Protein AF-A0A960ZJV9-F1 (afdb_monomer_lite)

Foldseek 3Di:
DVVLVVLVVQLVVLLVLLVVLLLQLQLDLELLSLLVSLVSNLSSLLSNQLSVLVSCVVVVHDCVPVQPLNVQLVVLSLQLSLLSLQSNLALFRDLVSQLSNQLSSQLNVQSVVVVD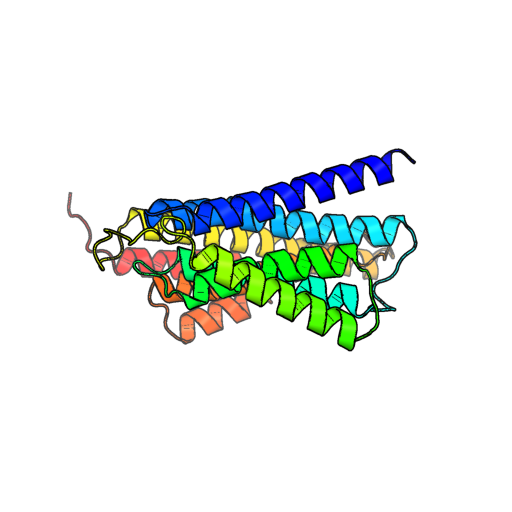SDPVSSVVSSVVSSVVSVVQSPPPNSRHGHPDDRDDDPSSLVSLLVSLLVLLVQLLVLLCCVPVPQVCCCVPVVDGPVNPSCSSVSSNVSSLSVNLSSLVSSCVSVVPDPVLSVQSNVLSNDRCSSVVSSVVVVVVVVVPDPPPPD

Secondary structure (DSSP, 8-state):
-HHHHHHHHHHHHHHHHHHHHHHHHHH--SHHHHHHTHHHHHHHHHHHHHHHHHHHHHTT--TTS--HHHHHHHHHHHHHHHHHHHHHT-SS--HHHHHHHHHHHHHHHHHHHH----HHHHHHHHHHHHHHHHHHHHSTTTSPPP---SS--HHHHHHHHHHHHHHHHHHHHHHHIIIIIIHHHHHHSS--TTTTSSHHHHHHHHHHHHHHHHHHHHHHHTT--HHHHHHHHHHTTSTTHHHHHHHHHHHHHHHSS-----

Sequence (262 aa):
MDEIIILRTIKFFSLALFAGGIFAAVLAAEWPRRIAALPLTTIGFTGSWISGYVLMVFTGGSMRTMELWIIWGIVASLLALHGVALLAHKAQPHFISYILTLTGLFTSIATMVTRSNQISQLMLATLFSLIFSFIICFWPGLVKRTQSSNQTSPEVTNKSWNWFQWIARWEGISLIVLILINMPLKQAAGISLDGGTGTLGWFHGTLFLIYLQALLSTGRLLNWNLRQFAFGFISANIPFGTFWFERWVQKSFREDQPQKIG

Radius of gyration: 19.89 Å; chains: 1; bounding box: 49×46×51 Å

pLDDT: mean 89.84, std 11.3, range [34.03, 98.0]

Structure (mmCIF, N/CA/C/O backbone):
data_AF-A0A960ZJV9-F1
#
_entry.id   AF-A0A960ZJV9-F1
#
loop_
_atom_site.group_PDB
_atom_site.id
_atom_site.type_symbol
_atom_site.label_atom_id
_atom_site.label_alt_id
_atom_site.label_comp_id
_atom_site.label_asym_id
_atom_site.label_entity_id
_atom_site.label_seq_id
_atom_site.pdbx_PDB_ins_code
_atom_site.Cartn_x
_atom_site.Cartn_y
_atom_site.Cartn_z
_atom_site.occupancy
_atom_site.B_iso_or_equiv
_atom_site.auth_seq_id
_atom_site.auth_comp_id
_atom_site.auth_asym_id
_atom_site.auth_atom_id
_atom_site.pdbx_PDB_model_num
ATOM 1 N N . MET A 1 1 ? 2.993 7.576 -29.715 1.00 69.06 1 MET A N 1
ATOM 2 C CA . MET A 1 1 ? 2.536 8.816 -29.041 1.00 69.06 1 MET A CA 1
ATOM 3 C C . MET A 1 1 ? 1.286 8.542 -28.209 1.00 69.06 1 MET A C 1
ATOM 5 O O . MET A 1 1 ? 1.270 8.908 -27.038 1.00 69.06 1 MET A O 1
ATOM 9 N N . ASP A 1 2 ? 0.314 7.814 -28.760 1.00 87.00 2 ASP A N 1
ATOM 10 C CA . ASP A 1 2 ? -0.965 7.504 -28.098 1.00 87.00 2 ASP A CA 1
ATOM 11 C C . ASP A 1 2 ? -0.821 6.656 -26.825 1.00 87.00 2 ASP A C 1
ATOM 13 O O . ASP A 1 2 ? -1.418 6.973 -25.799 1.00 87.00 2 ASP A O 1
ATOM 17 N N . GLU A 1 3 ? 0.057 5.649 -26.824 1.00 88.06 3 GLU A N 1
ATOM 18 C CA . GLU A 1 3 ? 0.300 4.786 -25.653 1.00 88.06 3 GLU A CA 1
ATOM 19 C C . GLU A 1 3 ? 0.808 5.564 -24.427 1.00 88.06 3 GLU A C 1
ATOM 21 O O . GLU A 1 3 ? 0.373 5.328 -23.302 1.00 88.06 3 GLU A O 1
ATOM 26 N N . ILE A 1 4 ? 1.683 6.555 -24.633 1.00 89.88 4 ILE A N 1
ATOM 27 C CA . ILE A 1 4 ? 2.210 7.403 -23.552 1.00 89.88 4 ILE A CA 1
ATOM 28 C C . ILE A 1 4 ? 1.097 8.273 -22.961 1.00 89.88 4 ILE A C 1
ATOM 30 O O . ILE A 1 4 ? 1.045 8.469 -21.744 1.00 89.88 4 ILE A O 1
ATOM 34 N N . ILE A 1 5 ? 0.205 8.799 -23.805 1.00 93.81 5 ILE A N 1
ATOM 35 C CA . ILE A 1 5 ? -0.949 9.589 -23.358 1.00 93.81 5 ILE A CA 1
ATOM 36 C C . ILE A 1 5 ? -1.888 8.704 -22.533 1.00 93.81 5 ILE A C 1
ATOM 38 O O . ILE A 1 5 ? -2.278 9.097 -21.434 1.00 93.81 5 ILE A O 1
ATOM 42 N N . ILE A 1 6 ? -2.179 7.487 -23.001 1.00 93.44 6 ILE A N 1
ATOM 43 C CA . ILE A 1 6 ? -2.998 6.508 -22.272 1.00 93.44 6 ILE A CA 1
ATOM 44 C C . ILE A 1 6 ? -2.380 6.197 -20.901 1.00 93.44 6 ILE A C 1
ATOM 46 O O . ILE A 1 6 ? -3.064 6.299 -19.883 1.00 93.44 6 ILE A O 1
ATOM 50 N N . LEU A 1 7 ? -1.080 5.897 -20.839 1.00 91.06 7 LEU A N 1
ATOM 51 C CA . LEU A 1 7 ? -0.388 5.587 -19.582 1.00 91.06 7 LEU A CA 1
ATOM 52 C C . LEU A 1 7 ? -0.381 6.768 -18.602 1.00 91.06 7 LEU A C 1
ATOM 54 O O . LEU A 1 7 ? -0.575 6.573 -17.400 1.00 91.06 7 LEU A O 1
ATOM 58 N N . ARG A 1 8 ? -0.201 8.001 -19.091 1.00 93.62 8 ARG A N 1
ATOM 59 C CA . ARG A 1 8 ? -0.301 9.214 -18.259 1.00 93.62 8 ARG A CA 1
ATOM 60 C C . ARG A 1 8 ? -1.707 9.396 -17.698 1.00 93.62 8 ARG A C 1
ATOM 62 O O . ARG A 1 8 ? -1.842 9.721 -16.520 1.00 93.62 8 ARG A O 1
ATOM 69 N N . THR A 1 9 ? -2.727 9.138 -18.508 1.00 94.94 9 THR A N 1
ATOM 70 C CA . THR A 1 9 ? -4.131 9.188 -18.092 1.00 94.94 9 THR A CA 1
ATOM 71 C C . THR A 1 9 ? -4.430 8.128 -17.030 1.00 94.94 9 THR A C 1
ATOM 73 O O . THR A 1 9 ? -4.966 8.460 -15.974 1.00 94.94 9 THR A O 1
ATOM 76 N N . ILE A 1 10 ? -3.995 6.879 -17.232 1.00 95.06 10 ILE A N 1
ATOM 77 C CA . ILE A 1 10 ? -4.123 5.801 -16.233 1.00 95.06 10 ILE A CA 1
ATOM 78 C C . ILE A 1 10 ? -3.431 6.192 -14.924 1.00 95.06 10 ILE A C 1
ATOM 80 O O . ILE A 1 10 ? -4.011 6.039 -13.845 1.00 95.06 10 ILE A O 1
ATOM 84 N N . LYS A 1 11 ? -2.209 6.732 -15.001 1.00 93.94 11 LYS A N 1
ATOM 85 C CA . LYS A 1 11 ? -1.464 7.193 -13.825 1.00 93.94 11 LYS A CA 1
ATOM 86 C C . LYS A 1 11 ? -2.201 8.310 -13.091 1.00 93.94 11 LYS A C 1
ATOM 88 O O . LYS A 1 11 ? -2.303 8.261 -11.867 1.00 93.94 11 LYS A O 1
ATOM 93 N N . PHE A 1 12 ? -2.734 9.288 -13.822 1.00 95.38 12 PHE A N 1
ATOM 94 C CA . PHE A 1 12 ? -3.513 10.386 -13.253 1.00 95.38 12 PHE A CA 1
ATOM 95 C C . PHE A 1 12 ? -4.750 9.873 -12.508 1.00 95.38 12 PHE A C 1
ATOM 97 O O . PHE A 1 12 ? -4.930 10.199 -11.336 1.00 95.38 12 PHE A O 1
ATOM 104 N N . PHE A 1 13 ? -5.551 9.009 -13.139 1.00 97.06 13 PHE A N 1
ATOM 105 C CA . PHE A 1 13 ? -6.719 8.416 -12.486 1.00 97.06 13 PHE A CA 1
ATOM 106 C C . PHE A 1 13 ? -6.333 7.560 -11.279 1.00 97.06 13 PHE A C 1
ATOM 108 O O . PHE A 1 13 ? -6.989 7.636 -10.246 1.00 97.06 13 PHE A O 1
ATOM 115 N N . SER A 1 14 ? -5.235 6.807 -11.355 1.00 96.69 14 SER A N 1
ATOM 116 C CA . SER A 1 14 ? -4.743 6.018 -10.220 1.00 96.69 14 SER A CA 1
ATOM 117 C C . SER A 1 14 ? -4.353 6.902 -9.030 1.00 96.69 14 SER A C 1
ATOM 119 O O . SER A 1 14 ? -4.727 6.614 -7.895 1.00 96.69 14 SER A O 1
ATOM 121 N N . LEU A 1 15 ? -3.663 8.021 -9.281 1.00 95.44 15 LEU A N 1
ATOM 122 C CA . LEU A 1 15 ? -3.328 9.008 -8.250 1.00 95.44 15 LEU A CA 1
ATOM 123 C C . LEU A 1 15 ? -4.579 9.680 -7.670 1.00 95.44 15 LEU A C 1
ATOM 125 O O . LEU A 1 15 ? -4.660 9.868 -6.457 1.00 95.44 15 LEU A O 1
ATOM 129 N N . ALA A 1 16 ? -5.568 9.996 -8.509 1.00 96.88 16 ALA A N 1
ATOM 130 C CA . ALA A 1 16 ? -6.843 10.547 -8.061 1.00 96.88 16 ALA A CA 1
ATOM 131 C C . ALA A 1 16 ? -7.610 9.554 -7.172 1.00 96.88 16 ALA A C 1
ATOM 133 O O . ALA A 1 16 ? -8.122 9.946 -6.125 1.00 96.88 16 ALA A O 1
ATOM 134 N N . LEU A 1 17 ? -7.633 8.264 -7.530 1.00 97.44 17 LEU A N 1
ATOM 135 C CA . LEU A 1 17 ? -8.217 7.203 -6.702 1.00 97.44 17 LEU A CA 1
ATOM 136 C C . LEU A 1 17 ? -7.457 7.038 -5.381 1.00 97.44 17 LEU A C 1
ATOM 138 O O . LEU A 1 17 ? -8.083 6.880 -4.334 1.00 97.44 17 LEU A O 1
ATOM 142 N N . PHE A 1 18 ? -6.123 7.125 -5.407 1.00 97.88 18 PHE A N 1
ATOM 143 C CA . PHE A 1 18 ? -5.297 7.031 -4.203 1.00 97.88 18 PHE A CA 1
ATOM 144 C C . PHE A 1 18 ? -5.586 8.179 -3.232 1.00 97.88 18 PHE A C 1
ATOM 146 O O . PHE A 1 18 ? -5.907 7.942 -2.066 1.00 97.88 18 PHE A O 1
ATOM 153 N N . ALA A 1 19 ? -5.545 9.419 -3.728 1.00 97.50 19 ALA A N 1
ATOM 154 C CA . ALA A 1 19 ? -5.877 10.602 -2.946 1.00 97.50 19 ALA A CA 1
ATOM 155 C C . ALA A 1 19 ? -7.335 10.557 -2.459 1.00 97.50 19 ALA A C 1
ATOM 157 O O . ALA A 1 19 ? -7.598 10.813 -1.287 1.00 97.50 19 ALA A O 1
ATOM 158 N N . GLY A 1 20 ? -8.275 10.170 -3.325 1.00 97.31 20 GLY A N 1
ATOM 159 C CA . GLY A 1 20 ? -9.691 10.029 -2.985 1.00 97.31 20 GLY A CA 1
ATOM 160 C C . GLY A 1 20 ? -9.936 9.010 -1.871 1.00 97.31 20 GLY A C 1
ATOM 161 O O . GLY A 1 20 ? -10.677 9.302 -0.936 1.00 97.31 20 GLY A O 1
ATOM 162 N N . GLY A 1 21 ? -9.267 7.855 -1.915 1.00 97.19 21 GLY A N 1
ATOM 163 C CA . GLY A 1 21 ? -9.308 6.855 -0.845 1.00 97.19 21 GLY A CA 1
ATOM 164 C C . GLY A 1 21 ? -8.739 7.378 0.478 1.00 97.19 21 GLY A C 1
ATOM 165 O O . GLY A 1 21 ? -9.367 7.211 1.526 1.00 97.19 21 GLY A O 1
ATOM 166 N N . ILE A 1 22 ? -7.613 8.097 0.431 1.00 96.94 22 ILE A N 1
ATOM 167 C CA . ILE A 1 22 ? -7.031 8.764 1.605 1.00 96.94 22 ILE A CA 1
ATOM 168 C C . ILE A 1 22 ? -8.013 9.771 2.212 1.00 96.94 22 ILE A C 1
ATOM 170 O O . ILE A 1 22 ? -8.293 9.708 3.410 1.00 96.94 22 ILE A O 1
ATOM 174 N N . PHE A 1 23 ? -8.568 10.678 1.405 1.00 95.94 23 PHE A N 1
ATOM 175 C CA . PHE A 1 23 ? -9.517 11.679 1.892 1.00 95.94 23 PHE A CA 1
ATOM 176 C C . PHE A 1 23 ? -10.802 11.035 2.416 1.00 95.94 23 PHE A C 1
ATOM 178 O O . PHE A 1 23 ? -11.304 11.458 3.457 1.00 95.94 23 PHE A O 1
ATOM 185 N N . ALA A 1 24 ? -11.295 9.975 1.771 1.00 94.88 24 ALA A N 1
ATOM 186 C CA . ALA A 1 24 ? -12.436 9.212 2.265 1.00 94.88 24 ALA A CA 1
ATOM 187 C C . ALA A 1 24 ? -12.165 8.622 3.659 1.00 94.88 24 ALA A C 1
ATOM 189 O O . ALA A 1 24 ? -13.027 8.710 4.533 1.00 94.88 24 ALA A O 1
ATOM 190 N N . ALA A 1 25 ? -10.967 8.079 3.902 1.00 94.56 25 ALA A N 1
ATOM 191 C CA . ALA A 1 25 ? -10.581 7.557 5.213 1.00 94.56 25 ALA A CA 1
ATOM 192 C C . ALA A 1 25 ? -10.404 8.663 6.268 1.00 94.56 25 ALA A C 1
ATOM 194 O O . ALA A 1 25 ? -10.839 8.498 7.406 1.00 94.56 25 ALA A O 1
ATOM 195 N N . VAL A 1 26 ? -9.786 9.789 5.897 1.00 93.69 26 VAL A N 1
ATOM 196 C CA . VAL A 1 26 ? -9.537 10.931 6.795 1.00 93.69 26 VAL A CA 1
ATOM 197 C C . VAL A 1 26 ? -10.841 11.612 7.218 1.00 93.69 26 VAL A C 1
ATOM 199 O O . VAL A 1 26 ? -11.001 11.948 8.388 1.00 93.69 26 VAL A O 1
ATOM 202 N N . LEU A 1 27 ? -11.787 11.790 6.293 1.00 92.12 27 LEU A N 1
ATOM 203 C CA . LEU A 1 27 ? -13.050 12.495 6.548 1.00 92.12 27 LEU A CA 1
ATOM 204 C C . LEU A 1 27 ? -14.138 11.596 7.162 1.00 92.12 27 LEU A C 1
ATOM 206 O O . LEU A 1 27 ? -15.161 12.092 7.651 1.00 92.12 27 LEU A O 1
ATOM 210 N N . ALA A 1 28 ? -13.950 10.275 7.140 1.00 90.75 28 ALA A N 1
ATOM 211 C CA . ALA A 1 28 ? -14.910 9.323 7.680 1.00 90.75 28 ALA A CA 1
ATOM 212 C C . ALA A 1 28 ? -14.913 9.311 9.220 1.00 90.75 28 ALA A C 1
ATOM 214 O O . ALA A 1 28 ? -13.986 8.844 9.885 1.00 90.75 28 ALA A O 1
ATOM 215 N N . ALA A 1 29 ? -16.034 9.761 9.794 1.00 84.56 29 ALA A N 1
ATOM 216 C CA . ALA A 1 29 ? -16.278 9.712 11.237 1.00 84.56 29 ALA A CA 1
ATOM 217 C C . ALA A 1 29 ? -16.514 8.283 11.755 1.00 84.56 29 ALA A C 1
ATOM 219 O O . ALA A 1 29 ? -16.153 7.960 12.886 1.00 84.56 29 ALA A O 1
ATOM 220 N N . GLU A 1 30 ? -17.131 7.436 10.929 1.00 88.50 30 GLU A N 1
ATOM 221 C CA . GLU A 1 30 ? -17.530 6.072 11.272 1.00 88.50 30 GLU A CA 1
ATOM 222 C C . GLU A 1 30 ? -16.421 5.066 10.947 1.00 88.50 30 GLU A C 1
ATOM 224 O O . GLU A 1 30 ? -15.851 5.075 9.853 1.00 88.50 30 GLU A O 1
ATOM 229 N N . TRP A 1 31 ? -16.158 4.142 11.873 1.00 89.94 31 TRP A N 1
ATOM 230 C CA . TRP A 1 31 ? -15.114 3.129 11.709 1.00 89.94 31 TRP A CA 1
ATOM 231 C C . TRP A 1 31 ? -15.317 2.219 10.474 1.00 89.94 31 TRP A C 1
ATOM 233 O O . TRP A 1 31 ? -14.372 2.091 9.688 1.00 89.94 31 TRP A O 1
ATOM 243 N N . PRO A 1 32 ? -16.521 1.669 10.193 1.00 91.69 32 PRO A N 1
ATOM 244 C CA . PRO A 1 32 ? -16.739 0.860 8.990 1.00 91.69 32 PRO A CA 1
ATOM 245 C C . PRO A 1 32 ? -16.467 1.616 7.685 1.00 91.69 32 PRO A C 1
ATOM 247 O O . PRO A 1 32 ? -15.952 1.031 6.730 1.00 91.69 32 PRO A O 1
ATOM 250 N N . ARG A 1 33 ? -16.762 2.924 7.644 1.00 92.44 33 ARG A N 1
ATOM 251 C CA . ARG A 1 33 ? -16.495 3.770 6.470 1.00 92.44 33 ARG A CA 1
ATOM 252 C C . ARG A 1 33 ? -15.000 3.976 6.242 1.00 92.44 33 ARG A C 1
ATOM 254 O O . ARG A 1 33 ? -14.567 3.941 5.094 1.00 92.44 33 ARG A O 1
ATOM 261 N N . ARG A 1 34 ? -14.201 4.118 7.308 1.00 93.81 34 ARG A N 1
ATOM 262 C CA . ARG A 1 34 ? -12.734 4.201 7.185 1.00 93.81 34 ARG A CA 1
ATOM 263 C C . ARG A 1 34 ? -12.139 2.924 6.594 1.00 93.81 34 ARG A C 1
ATOM 265 O O . ARG A 1 34 ? -11.311 3.000 5.695 1.00 93.81 34 ARG A O 1
ATOM 272 N N . ILE A 1 35 ? -12.595 1.754 7.047 1.00 94.88 35 ILE A N 1
ATOM 273 C CA . ILE A 1 35 ? -12.175 0.463 6.472 1.00 94.88 35 ILE A CA 1
ATOM 274 C C . ILE A 1 35 ? -12.618 0.345 5.008 1.00 94.88 35 ILE A C 1
ATOM 276 O O . ILE A 1 35 ? -11.848 -0.115 4.169 1.00 94.88 35 ILE A O 1
ATOM 280 N N . ALA A 1 36 ? -13.830 0.797 4.675 1.00 95.12 36 ALA A N 1
ATOM 281 C CA . ALA A 1 36 ? -14.346 0.753 3.307 1.00 95.12 36 ALA A CA 1
ATOM 282 C C . ALA A 1 36 ? -13.539 1.606 2.308 1.00 95.12 36 ALA A C 1
ATOM 284 O O . ALA A 1 36 ? -13.633 1.374 1.106 1.00 95.12 36 ALA A O 1
ATOM 285 N N . ALA A 1 37 ? -12.722 2.552 2.782 1.00 96.19 37 ALA A N 1
ATOM 286 C CA . ALA A 1 37 ? -11.826 3.343 1.941 1.00 96.19 37 ALA A CA 1
ATOM 287 C C . ALA A 1 37 ? -10.528 2.603 1.553 1.00 96.19 37 ALA A C 1
ATOM 289 O O . ALA A 1 37 ? -9.840 3.020 0.615 1.00 96.19 37 ALA A O 1
ATOM 290 N N . LEU A 1 38 ? -10.183 1.502 2.236 1.00 96.12 38 LEU A N 1
ATOM 291 C CA . LEU A 1 38 ? -8.941 0.762 1.990 1.00 96.12 38 LEU A CA 1
ATOM 292 C C . LEU A 1 38 ? -8.852 0.175 0.577 1.00 96.12 38 LEU A C 1
ATOM 294 O O . LEU A 1 38 ? -7.832 0.417 -0.062 1.00 96.12 38 LEU A O 1
ATOM 298 N N . PRO A 1 39 ? -9.873 -0.517 0.026 1.00 96.88 39 PRO A N 1
ATOM 299 C CA . PRO A 1 39 ? -9.789 -1.046 -1.335 1.00 96.88 39 PRO A CA 1
ATOM 300 C C . PRO A 1 39 ? -9.520 0.048 -2.371 1.00 96.88 39 PRO A C 1
ATOM 302 O O . PRO A 1 39 ? -8.645 -0.111 -3.216 1.00 96.88 39 PRO A O 1
ATOM 305 N N . LEU A 1 40 ? -10.212 1.188 -2.263 1.00 96.62 40 LEU A N 1
ATOM 306 C CA . LEU A 1 40 ? -10.031 2.324 -3.167 1.00 96.62 40 LEU A CA 1
ATOM 307 C C . LEU A 1 40 ? -8.605 2.888 -3.084 1.00 96.62 40 LEU A C 1
ATOM 309 O O . LEU A 1 40 ? -7.951 3.087 -4.107 1.00 96.62 40 LEU A O 1
ATOM 313 N N . THR A 1 41 ? -8.111 3.078 -1.857 1.00 97.25 41 THR A N 1
ATOM 314 C CA . THR A 1 41 ? -6.745 3.548 -1.589 1.00 97.25 41 THR A CA 1
ATOM 315 C C . THR A 1 41 ? -5.713 2.576 -2.161 1.00 97.25 41 THR A C 1
ATOM 317 O O . THR A 1 41 ? -4.791 2.989 -2.861 1.00 97.25 41 THR A O 1
ATOM 320 N N . THR A 1 42 ? -5.881 1.276 -1.917 1.00 97.06 42 THR A N 1
ATOM 321 C CA . THR A 1 42 ? -4.975 0.234 -2.405 1.00 97.06 42 THR A CA 1
ATOM 322 C C . THR A 1 42 ? -4.964 0.160 -3.929 1.00 97.06 42 THR A C 1
ATOM 324 O O . THR A 1 42 ? -3.884 0.105 -4.513 1.00 97.06 42 THR A O 1
ATOM 327 N N . ILE A 1 43 ? -6.127 0.199 -4.587 1.00 96.94 43 ILE A N 1
ATOM 328 C CA . ILE A 1 43 ? -6.225 0.171 -6.055 1.00 96.94 43 ILE A CA 1
ATOM 329 C C . ILE A 1 43 ? -5.520 1.389 -6.657 1.00 96.94 43 ILE A C 1
ATOM 331 O O . ILE A 1 43 ? -4.694 1.231 -7.556 1.00 96.94 43 ILE A O 1
ATOM 335 N N . GLY A 1 44 ? -5.789 2.586 -6.129 1.00 97.19 44 GLY A N 1
ATOM 336 C CA . GLY A 1 44 ? -5.140 3.810 -6.592 1.00 97.19 44 GLY A CA 1
ATOM 337 C C . GLY A 1 44 ? -3.622 3.781 -6.403 1.00 97.19 44 GLY A C 1
ATOM 338 O O . GLY A 1 44 ? -2.872 4.075 -7.335 1.00 97.19 44 GLY A O 1
ATOM 339 N N . PHE A 1 45 ? -3.156 3.357 -5.224 1.00 97.38 45 PHE A N 1
ATOM 340 C CA . PHE A 1 45 ? -1.731 3.206 -4.927 1.00 97.38 45 PHE A CA 1
ATOM 341 C C . PHE A 1 45 ? -1.057 2.230 -5.902 1.00 97.38 45 PHE A C 1
ATOM 343 O O . PHE A 1 45 ? -0.101 2.601 -6.585 1.00 97.38 45 PHE A O 1
ATOM 350 N N . THR A 1 46 ? -1.615 1.023 -6.036 1.00 96.31 46 THR A N 1
ATOM 351 C CA . THR A 1 46 ? -1.093 -0.041 -6.911 1.00 96.31 46 THR A CA 1
ATOM 352 C C . THR A 1 46 ? -1.032 0.428 -8.360 1.00 96.31 46 THR A C 1
ATOM 354 O O . THR A 1 46 ? 0.014 0.341 -9.004 1.00 96.31 46 THR A O 1
ATOM 357 N N . GLY A 1 47 ? -2.130 1.009 -8.854 1.00 95.50 47 GLY A N 1
ATOM 358 C CA . GLY A 1 47 ? -2.207 1.563 -10.200 1.00 95.50 47 GLY A CA 1
ATOM 359 C C . GLY A 1 47 ? -1.176 2.665 -10.427 1.00 95.50 47 GLY A C 1
ATOM 360 O O . GLY A 1 47 ? -0.525 2.684 -11.471 1.00 95.50 47 GLY A O 1
ATOM 361 N N . SER A 1 48 ? -0.952 3.543 -9.444 1.00 95.06 48 SER A N 1
ATOM 362 C CA . SER A 1 48 ? -0.003 4.655 -9.571 1.00 95.06 48 SER A CA 1
ATOM 363 C C . SER A 1 48 ? 1.452 4.185 -9.663 1.00 95.06 48 SER A C 1
ATOM 365 O O . SER A 1 48 ? 2.224 4.739 -10.448 1.00 95.06 48 SER A O 1
ATOM 367 N N . TRP A 1 49 ? 1.813 3.134 -8.921 1.00 94.94 49 TRP A N 1
ATOM 368 C CA . TRP A 1 49 ? 3.150 2.542 -8.940 1.00 94.94 49 TRP A CA 1
ATOM 369 C C . TRP A 1 49 ? 3.403 1.762 -10.227 1.00 94.94 49 TRP A C 1
ATOM 371 O O . TRP A 1 49 ? 4.406 2.002 -10.900 1.00 94.94 49 TRP A O 1
ATOM 381 N N . ILE A 1 50 ? 2.465 0.895 -10.620 1.00 93.88 50 ILE A N 1
ATOM 382 C CA . ILE A 1 50 ? 2.592 0.086 -11.839 1.00 93.88 50 ILE A CA 1
ATOM 383 C C . ILE A 1 50 ? 2.612 0.986 -13.072 1.00 93.88 50 ILE A C 1
ATOM 385 O O . ILE A 1 50 ? 3.540 0.903 -13.870 1.00 93.88 50 ILE A O 1
ATOM 389 N N . SER A 1 51 ? 1.633 1.884 -13.225 1.00 93.25 51 SER A N 1
ATOM 390 C CA . SER A 1 51 ? 1.600 2.802 -14.373 1.00 93.25 51 SER A CA 1
ATOM 391 C C . SER A 1 51 ? 2.793 3.757 -14.378 1.00 93.25 51 SER A C 1
ATOM 393 O O . SER A 1 51 ? 3.306 4.077 -15.446 1.00 93.25 51 SER A O 1
ATOM 395 N N . GLY A 1 52 ? 3.279 4.177 -13.205 1.00 91.25 52 GLY A N 1
ATOM 396 C CA . GLY A 1 52 ? 4.498 4.969 -13.074 1.00 91.25 52 GLY A CA 1
ATOM 397 C C . GLY A 1 52 ? 5.733 4.229 -13.583 1.00 91.25 52 GLY A C 1
ATOM 398 O O . GLY A 1 52 ? 6.502 4.800 -14.357 1.00 91.25 52 GLY A O 1
ATOM 399 N N . TYR A 1 53 ? 5.890 2.963 -13.197 1.00 92.19 53 TYR A N 1
ATOM 400 C CA . TYR A 1 53 ? 6.987 2.118 -13.656 1.00 92.19 53 TYR A CA 1
ATOM 401 C C . TYR A 1 53 ? 6.895 1.813 -15.155 1.00 92.19 53 TYR A C 1
ATOM 403 O O . TYR A 1 53 ? 7.871 1.983 -15.882 1.00 92.19 53 TYR A O 1
ATOM 411 N N . VAL A 1 54 ? 5.714 1.424 -15.640 1.00 91.94 54 VAL A N 1
ATOM 412 C CA . VAL A 1 54 ? 5.485 1.147 -17.064 1.00 91.94 54 VAL A CA 1
ATOM 413 C C . VAL A 1 54 ? 5.759 2.399 -17.894 1.00 91.94 54 VAL A C 1
ATOM 415 O O . VAL A 1 54 ? 6.503 2.330 -18.865 1.00 91.94 54 VAL A O 1
ATOM 418 N N . LEU A 1 55 ? 5.257 3.566 -17.482 1.00 90.75 55 LEU A N 1
ATOM 419 C CA . LEU A 1 55 ? 5.542 4.828 -18.164 1.00 90.75 55 LEU A CA 1
ATOM 420 C C . LEU A 1 55 ? 7.049 5.108 -18.238 1.00 90.75 55 LEU A C 1
ATOM 422 O O . LEU A 1 55 ? 7.527 5.513 -19.292 1.00 90.75 55 LEU A O 1
ATOM 426 N N . MET A 1 56 ? 7.795 4.861 -17.157 1.00 89.12 56 MET A N 1
ATOM 427 C CA . MET A 1 56 ? 9.251 5.017 -17.144 1.00 89.12 56 MET A CA 1
ATOM 428 C C . MET A 1 56 ? 9.912 4.117 -18.198 1.00 89.12 56 MET A C 1
ATOM 430 O O . MET A 1 56 ? 10.671 4.628 -19.022 1.00 89.12 56 MET A O 1
ATOM 434 N N . VAL A 1 57 ? 9.569 2.824 -18.221 1.00 88.44 57 VAL A N 1
ATOM 435 C CA . VAL A 1 57 ? 10.088 1.854 -19.203 1.00 88.44 57 VAL A CA 1
ATOM 436 C C . VAL A 1 57 ? 9.768 2.289 -20.639 1.00 88.44 57 VAL A C 1
ATOM 438 O O . VAL A 1 57 ? 10.664 2.330 -21.478 1.00 88.44 57 VAL A O 1
ATOM 441 N N . PHE A 1 58 ? 8.525 2.695 -20.918 1.00 88.31 58 PHE A N 1
ATOM 442 C CA . PHE A 1 58 ? 8.097 3.151 -22.251 1.00 88.31 58 PHE A CA 1
ATOM 443 C C . PHE A 1 58 ? 8.788 4.444 -22.703 1.00 88.31 58 PHE A C 1
ATOM 445 O O . PHE A 1 58 ? 8.938 4.683 -23.899 1.00 88.31 58 PHE A O 1
ATOM 452 N N . THR A 1 59 ? 9.226 5.285 -21.765 1.00 87.38 59 THR A N 1
ATOM 453 C CA . THR A 1 59 ? 10.009 6.495 -22.070 1.00 87.38 59 THR A CA 1
ATOM 454 C C . THR A 1 59 ? 11.515 6.240 -22.193 1.00 87.38 59 THR A C 1
ATOM 456 O O . THR A 1 59 ? 12.277 7.194 -22.320 1.00 87.38 59 THR A O 1
ATOM 459 N N . GLY A 1 60 ? 11.959 4.977 -22.148 1.00 83.00 60 GLY A N 1
ATOM 460 C CA . GLY A 1 60 ? 13.377 4.602 -22.198 1.00 83.00 60 GLY A CA 1
ATOM 461 C C . GLY A 1 60 ? 14.132 4.825 -20.882 1.00 83.00 60 GLY A C 1
ATOM 462 O O . GLY A 1 60 ? 15.356 4.728 -20.849 1.00 83.00 60 GLY A O 1
ATOM 463 N N . GLY A 1 61 ? 13.418 5.132 -19.796 1.00 78.75 61 GLY A N 1
ATOM 464 C CA . GLY A 1 61 ? 13.986 5.283 -18.462 1.00 78.75 61 GLY A CA 1
ATOM 465 C C . GLY A 1 61 ? 14.254 3.934 -17.793 1.00 78.75 61 GLY A C 1
ATOM 466 O O . GLY A 1 61 ? 13.636 2.917 -18.110 1.00 78.75 61 GLY A O 1
ATOM 467 N N . SER A 1 62 ? 15.159 3.928 -16.816 1.00 74.88 62 SER A N 1
ATOM 468 C CA . SER A 1 62 ? 15.481 2.744 -16.021 1.00 74.88 62 SER A CA 1
ATOM 469 C C . SER A 1 62 ? 15.542 3.087 -14.537 1.00 74.88 62 SER A C 1
ATOM 471 O O . SER A 1 62 ? 16.092 4.115 -14.153 1.00 74.88 62 SER A O 1
ATOM 473 N N . MET A 1 63 ? 1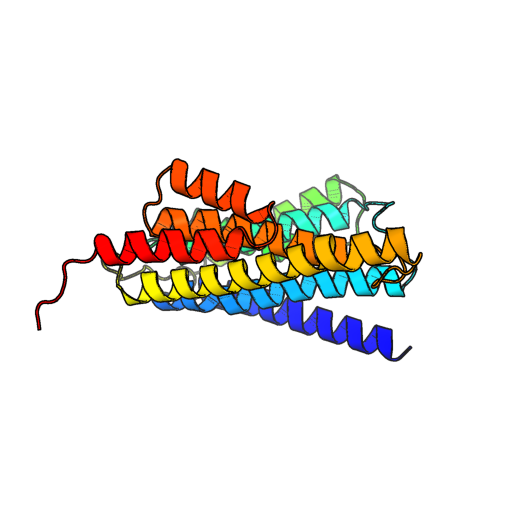5.073 2.167 -13.690 1.00 69.00 63 MET A N 1
ATOM 474 C CA . MET A 1 63 ? 15.246 2.243 -12.231 1.00 69.00 63 MET A CA 1
ATOM 475 C C . MET A 1 63 ? 16.713 2.094 -11.798 1.00 69.00 63 MET A C 1
ATOM 477 O O . MET A 1 63 ? 17.010 2.205 -10.615 1.00 69.00 63 MET A O 1
ATOM 481 N N . ARG A 1 64 ? 17.647 1.821 -12.720 1.00 66.19 64 ARG A N 1
ATOM 482 C CA . ARG A 1 64 ? 19.074 1.666 -12.399 1.00 66.19 64 ARG A CA 1
ATOM 483 C C . ARG A 1 64 ? 19.697 2.965 -11.886 1.00 66.19 64 ARG A C 1
ATOM 485 O O . ARG A 1 64 ? 20.569 2.929 -11.026 1.00 66.19 64 ARG A O 1
ATOM 492 N N . THR A 1 65 ? 19.221 4.100 -12.384 1.00 66.12 65 THR A N 1
ATOM 493 C CA . THR A 1 65 ? 19.530 5.430 -11.861 1.00 66.12 65 THR A CA 1
ATOM 494 C C . THR A 1 65 ? 18.390 5.833 -10.935 1.00 66.12 65 THR A C 1
ATOM 496 O O . THR A 1 65 ? 17.492 6.568 -11.343 1.00 66.12 65 THR A O 1
ATOM 499 N N . MET A 1 66 ? 18.363 5.280 -9.717 1.00 69.38 66 MET A N 1
ATOM 500 C CA . MET A 1 66 ? 17.348 5.659 -8.733 1.00 69.38 66 MET A CA 1
ATOM 501 C C . MET A 1 66 ? 17.557 7.115 -8.321 1.00 69.38 66 MET A C 1
ATOM 503 O O . MET A 1 66 ? 18.340 7.428 -7.425 1.00 69.38 66 MET A O 1
ATOM 507 N N . GLU A 1 67 ? 16.854 8.008 -9.003 1.00 88.44 67 GLU A N 1
ATOM 508 C CA . GLU A 1 67 ? 16.818 9.416 -8.653 1.00 88.44 67 GLU A CA 1
ATOM 509 C C . GLU A 1 67 ? 16.197 9.593 -7.264 1.00 88.44 67 GLU A C 1
ATOM 511 O O . GLU A 1 67 ? 15.226 8.920 -6.893 1.00 88.44 67 GLU A O 1
ATOM 516 N N . LEU A 1 68 ? 16.762 10.506 -6.475 1.00 91.31 68 LEU A N 1
ATOM 517 C CA . LEU A 1 68 ? 16.401 10.656 -5.066 1.00 91.31 68 LEU A CA 1
ATOM 518 C C . LEU A 1 68 ? 14.930 11.044 -4.895 1.00 91.31 68 LEU A C 1
ATOM 520 O O . LEU A 1 68 ? 14.272 10.534 -3.989 1.00 91.31 68 LEU A O 1
ATOM 524 N N . TRP A 1 69 ? 14.380 11.871 -5.789 1.00 92.38 69 TRP A N 1
ATOM 525 C CA . TRP A 1 69 ? 12.964 12.248 -5.741 1.00 92.38 69 TRP A CA 1
ATOM 526 C C . TRP A 1 69 ? 12.014 11.061 -5.959 1.00 92.38 69 TRP A C 1
ATOM 528 O O . TRP A 1 69 ? 10.927 11.050 -5.373 1.00 92.38 69 TRP A O 1
ATOM 538 N N . ILE A 1 70 ? 12.413 10.051 -6.748 1.00 91.25 70 ILE A N 1
ATOM 539 C CA . ILE A 1 70 ? 11.616 8.835 -6.980 1.00 91.25 70 ILE A CA 1
ATOM 540 C C . ILE A 1 70 ? 11.550 8.028 -5.689 1.00 91.25 70 ILE A C 1
ATOM 542 O O . ILE A 1 70 ? 10.454 7.705 -5.229 1.00 91.25 70 ILE A O 1
ATOM 546 N N . ILE A 1 71 ? 12.705 7.758 -5.069 1.00 91.94 71 ILE A N 1
ATOM 547 C CA . ILE A 1 71 ? 12.776 7.035 -3.791 1.00 91.94 71 ILE A CA 1
ATOM 548 C C . ILE A 1 71 ? 11.956 7.774 -2.729 1.00 91.94 71 ILE A C 1
ATOM 550 O O . ILE A 1 71 ? 11.137 7.160 -2.045 1.00 91.94 71 ILE A O 1
ATOM 554 N N . TRP A 1 72 ? 12.118 9.095 -2.625 1.00 94.62 72 TRP A N 1
ATOM 555 C CA . TRP A 1 72 ? 11.379 9.906 -1.656 1.00 94.62 72 TRP A CA 1
ATOM 556 C C . TRP A 1 72 ? 9.866 9.833 -1.883 1.00 94.62 72 TRP A C 1
ATOM 558 O O . TRP A 1 72 ? 9.104 9.679 -0.932 1.00 94.62 72 TRP A O 1
ATOM 568 N N . GLY A 1 73 ? 9.422 9.886 -3.144 1.00 94.81 73 GLY A N 1
ATOM 569 C CA . GLY A 1 73 ? 8.011 9.753 -3.509 1.00 94.81 73 GLY A CA 1
ATOM 570 C C . GLY A 1 73 ? 7.429 8.367 -3.204 1.00 94.81 73 GLY A C 1
ATOM 571 O O . GLY A 1 73 ? 6.302 8.272 -2.706 1.00 94.81 73 GLY A O 1
ATOM 572 N N . ILE A 1 74 ? 8.202 7.305 -3.448 1.00 94.38 74 ILE A N 1
ATOM 573 C CA . ILE A 1 74 ? 7.869 5.912 -3.108 1.00 94.38 74 ILE A CA 1
ATOM 574 C C . ILE A 1 74 ? 7.712 5.773 -1.591 1.00 94.38 74 ILE A C 1
ATOM 576 O O . ILE A 1 74 ? 6.653 5.363 -1.118 1.00 94.38 74 ILE A O 1
ATOM 580 N N . VAL A 1 75 ? 8.717 6.184 -0.815 1.00 95.69 75 VAL A N 1
ATOM 581 C CA . VAL A 1 75 ? 8.687 6.094 0.653 1.00 95.69 75 VAL A CA 1
ATOM 582 C C . VAL A 1 75 ? 7.533 6.915 1.231 1.00 95.69 75 VAL A C 1
ATOM 584 O O . VAL A 1 75 ? 6.785 6.414 2.069 1.00 95.69 75 VAL A O 1
ATOM 587 N N . ALA A 1 76 ? 7.327 8.141 0.746 1.00 97.31 76 ALA A N 1
ATOM 588 C CA . ALA A 1 76 ? 6.235 8.999 1.197 1.00 97.31 76 ALA A CA 1
ATOM 589 C C . ALA A 1 76 ? 4.847 8.410 0.882 1.00 97.31 76 ALA A C 1
ATOM 591 O O . ALA A 1 76 ? 3.956 8.446 1.731 1.00 97.31 76 ALA A O 1
ATOM 592 N N . SER A 1 77 ? 4.656 7.815 -0.300 1.00 97.06 77 SER A N 1
ATOM 593 C CA . SER A 1 77 ? 3.380 7.172 -0.653 1.00 97.06 77 SER A CA 1
ATOM 594 C C . SER A 1 77 ? 3.124 5.879 0.133 1.00 97.06 77 SER A C 1
ATOM 596 O O . SER A 1 77 ? 1.986 5.644 0.543 1.00 97.06 77 SER A O 1
ATOM 598 N N . LEU A 1 78 ? 4.158 5.080 0.432 1.00 96.75 78 LEU A N 1
ATOM 599 C CA . LEU A 1 78 ? 4.046 3.945 1.362 1.00 96.75 78 LEU A CA 1
ATOM 600 C C . LEU A 1 78 ? 3.672 4.409 2.770 1.00 96.75 78 LEU A C 1
ATOM 602 O O . LEU A 1 78 ? 2.825 3.796 3.420 1.00 96.75 78 LEU A O 1
ATOM 606 N N . LEU A 1 79 ? 4.267 5.511 3.230 1.00 96.88 79 LEU A N 1
ATOM 607 C CA . LEU A 1 79 ? 3.948 6.109 4.522 1.00 96.88 79 LEU A CA 1
ATOM 608 C C . LEU A 1 79 ? 2.485 6.563 4.581 1.00 96.88 79 LEU A C 1
ATOM 610 O O . LEU A 1 79 ? 1.810 6.326 5.582 1.00 96.88 79 LEU A O 1
ATOM 614 N N . ALA A 1 80 ? 1.978 7.149 3.492 1.00 97.75 80 ALA A N 1
ATOM 615 C CA . ALA A 1 80 ? 0.573 7.520 3.366 1.00 97.75 80 ALA A CA 1
ATOM 616 C C . ALA A 1 80 ? -0.347 6.293 3.441 1.00 97.75 80 ALA A C 1
ATOM 618 O O . ALA A 1 80 ? -1.307 6.290 4.212 1.00 97.75 80 ALA A O 1
ATOM 619 N N . LEU A 1 81 ? -0.023 5.224 2.703 1.00 97.19 81 LEU A N 1
ATOM 620 C CA . LEU A 1 81 ? -0.773 3.966 2.729 1.00 97.19 81 LEU A CA 1
ATOM 621 C C . LEU A 1 81 ? -0.772 3.332 4.132 1.00 97.19 81 LEU A C 1
ATOM 623 O O . LEU A 1 81 ? -1.818 2.894 4.618 1.00 97.19 81 LEU A O 1
ATOM 627 N N . HIS A 1 82 ? 0.377 3.327 4.813 1.00 96.75 82 HIS A N 1
ATOM 628 C CA . HIS A 1 82 ? 0.490 2.850 6.192 1.00 96.75 82 HIS A CA 1
ATOM 629 C C . HIS A 1 82 ? -0.342 3.704 7.156 1.00 96.75 82 HIS A C 1
ATOM 631 O O . HIS A 1 82 ? -1.057 3.165 8.004 1.00 96.75 82 HIS A O 1
ATOM 637 N N . GLY A 1 83 ? -0.301 5.030 6.999 1.00 96.62 83 GLY A N 1
ATOM 638 C CA . GLY A 1 83 ? -1.123 5.969 7.755 1.00 96.62 83 GLY A CA 1
ATOM 639 C C . GLY A 1 83 ? -2.619 5.675 7.618 1.00 96.62 83 GLY A C 1
ATOM 640 O O . GLY A 1 83 ? -3.298 5.532 8.638 1.00 96.62 83 GLY A O 1
ATOM 641 N N . VAL A 1 84 ? -3.115 5.479 6.388 1.00 96.69 84 VAL A N 1
ATOM 642 C CA . VAL A 1 84 ? -4.519 5.098 6.145 1.00 96.69 84 VAL A CA 1
ATOM 643 C C . VAL A 1 84 ? -4.851 3.772 6.813 1.00 96.69 84 VAL A C 1
ATOM 645 O O . VAL A 1 84 ? -5.902 3.651 7.437 1.00 96.69 84 VAL A O 1
ATOM 648 N N . ALA A 1 85 ? -3.968 2.777 6.737 1.00 96.12 85 ALA A N 1
ATOM 649 C CA . ALA A 1 85 ? -4.207 1.494 7.387 1.00 96.12 85 ALA A CA 1
ATOM 650 C C . ALA A 1 85 ? -4.326 1.634 8.917 1.00 96.12 85 ALA A C 1
ATOM 652 O O . ALA A 1 85 ? -5.205 1.005 9.511 1.00 96.12 85 ALA A O 1
ATOM 653 N N . LEU A 1 86 ? -3.506 2.481 9.552 1.00 94.81 86 LEU A N 1
ATOM 654 C CA . LEU A 1 86 ? -3.614 2.790 10.984 1.00 94.81 86 LEU A CA 1
ATOM 655 C C . LEU A 1 86 ? -4.913 3.536 11.322 1.00 94.81 86 LEU A C 1
ATOM 657 O O . LEU A 1 86 ? -5.543 3.222 12.335 1.00 94.81 86 LEU A O 1
ATOM 661 N N . LEU A 1 87 ? -5.320 4.494 10.481 1.00 93.31 87 LEU A N 1
ATOM 662 C CA . LEU A 1 87 ? -6.593 5.214 10.615 1.00 93.31 87 LEU A CA 1
ATOM 663 C C . LEU A 1 87 ? -7.792 4.265 10.516 1.00 93.31 87 LEU A C 1
ATOM 665 O O . LEU A 1 87 ? -8.742 4.357 11.296 1.00 93.31 87 LEU A O 1
ATOM 669 N N . ALA A 1 88 ? -7.741 3.350 9.552 1.00 94.19 88 ALA A N 1
ATOM 670 C CA . ALA A 1 88 ? -8.831 2.448 9.241 1.00 94.19 88 ALA A CA 1
ATOM 671 C C . ALA A 1 88 ? -8.999 1.348 10.294 1.00 94.19 88 ALA A C 1
ATOM 673 O O . ALA A 1 88 ? -10.127 1.043 10.655 1.00 94.19 88 ALA A O 1
ATOM 674 N N . HIS A 1 89 ? -7.918 0.791 10.847 1.00 94.00 89 HIS A N 1
ATOM 675 C CA . HIS A 1 89 ? -7.986 -0.367 11.754 1.00 94.00 89 HIS A CA 1
ATOM 676 C C . HIS A 1 89 ? -8.108 -0.015 13.246 1.00 94.00 89 HIS A C 1
ATOM 678 O O . HIS A 1 89 ? -8.042 -0.906 14.090 1.00 94.00 89 HIS A O 1
ATOM 684 N N . LYS A 1 90 ? -8.316 1.261 13.599 1.00 90.25 90 LYS A N 1
ATOM 685 C CA . LYS A 1 90 ? -8.582 1.691 14.981 1.00 90.25 90 LYS A CA 1
ATOM 686 C C . LYS A 1 90 ? -9.971 2.316 15.118 1.00 90.25 90 LYS A C 1
ATOM 688 O O . LYS A 1 90 ? -10.343 3.195 14.339 1.00 90.25 90 LYS A O 1
ATOM 693 N N . ALA A 1 91 ? -10.703 1.920 16.163 1.00 86.56 91 ALA A N 1
ATOM 694 C CA . ALA A 1 91 ? -11.974 2.544 16.547 1.00 86.56 91 ALA A CA 1
ATOM 695 C C . ALA A 1 91 ? -11.785 4.038 16.838 1.00 86.56 91 ALA A C 1
ATOM 697 O O . ALA A 1 91 ? -12.522 4.884 16.336 1.00 86.56 91 ALA A O 1
ATOM 698 N N . GLN A 1 92 ? -10.735 4.351 17.596 1.00 86.69 92 GLN A N 1
ATOM 699 C CA . GLN A 1 92 ? -10.314 5.705 17.929 1.00 86.69 92 GLN A CA 1
ATOM 700 C C . GLN A 1 92 ? -8.886 5.916 17.413 1.00 86.69 92 GLN A C 1
ATOM 702 O O . GLN A 1 92 ? -7.918 5.612 18.116 1.00 86.69 92 GLN A O 1
ATOM 707 N N . PRO A 1 93 ? -8.722 6.350 16.153 1.00 88.12 93 PRO A N 1
ATOM 708 C CA . PRO A 1 93 ? -7.402 6.599 15.601 1.00 88.12 93 PRO A CA 1
ATOM 709 C C . PRO A 1 93 ? -6.727 7.767 16.322 1.00 88.12 93 PRO A C 1
ATOM 711 O O . PRO A 1 93 ? -7.359 8.777 16.634 1.00 88.12 93 PRO A O 1
ATOM 714 N N . HIS A 1 94 ? -5.423 7.643 16.563 1.00 89.44 94 HIS A N 1
ATOM 715 C CA . HIS A 1 94 ? -4.649 8.739 17.140 1.00 89.44 94 HIS A CA 1
ATOM 716 C C . HIS A 1 94 ? -4.470 9.857 16.116 1.00 89.44 94 HIS A C 1
ATOM 718 O O . HIS A 1 94 ? -4.353 9.607 14.917 1.00 89.44 94 H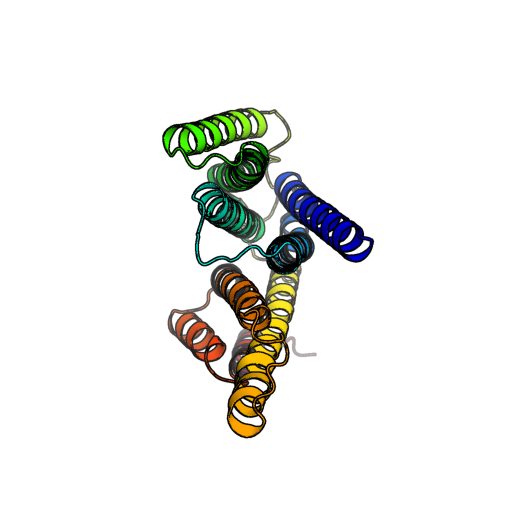IS A O 1
ATOM 724 N N . PHE A 1 95 ? -4.345 11.086 16.612 1.00 90.69 95 PHE A N 1
ATOM 725 C CA . PHE A 1 95 ? -4.074 12.271 15.798 1.00 90.69 95 PHE A CA 1
ATOM 726 C C . PHE A 1 95 ? -2.854 12.103 14.875 1.00 90.69 95 PHE A C 1
ATOM 728 O O . PHE A 1 95 ? -2.886 12.490 13.710 1.00 90.69 95 PHE A O 1
ATOM 735 N N . ILE A 1 96 ? -1.813 11.418 15.361 1.00 91.62 96 ILE A N 1
ATOM 736 C CA . ILE A 1 96 ? -0.589 11.125 14.601 1.00 91.62 96 ILE A CA 1
ATOM 737 C C . ILE A 1 96 ? -0.891 10.368 13.301 1.00 91.62 96 ILE A C 1
ATOM 739 O O . ILE A 1 96 ? -0.250 10.624 12.288 1.00 91.62 96 ILE A O 1
ATOM 743 N N . SER A 1 97 ? -1.884 9.473 13.284 1.00 93.31 97 SER A N 1
ATOM 744 C CA . SER A 1 97 ? -2.237 8.711 12.081 1.00 93.31 97 SER A CA 1
ATOM 745 C C . SER A 1 97 ? -2.800 9.606 10.968 1.00 93.31 97 SER A C 1
ATOM 747 O O . SER A 1 97 ? -2.536 9.342 9.796 1.00 93.31 97 SER A O 1
ATOM 749 N N . TYR A 1 98 ? -3.503 10.691 11.313 1.00 94.75 98 TYR A N 1
ATOM 750 C CA . TYR A 1 98 ? -3.995 11.675 10.339 1.00 94.75 98 TYR A CA 1
ATOM 751 C C . TYR A 1 98 ? -2.839 12.460 9.721 1.00 94.75 98 TYR A C 1
ATOM 753 O O . TYR A 1 98 ? -2.715 12.519 8.497 1.00 94.75 98 TYR A O 1
ATOM 761 N N . ILE A 1 99 ? -1.946 12.980 10.571 1.00 95.25 99 ILE A N 1
ATOM 762 C CA . ILE A 1 99 ? -0.750 13.707 10.130 1.00 95.25 99 ILE A CA 1
ATOM 763 C C . ILE A 1 99 ? 0.119 12.820 9.244 1.00 95.25 99 ILE A C 1
ATOM 765 O O . ILE A 1 99 ? 0.519 13.255 8.169 1.00 95.25 99 ILE A O 1
ATOM 769 N N . LEU A 1 100 ? 0.384 11.580 9.663 1.00 96.00 100 LEU A N 1
ATOM 770 C CA . LEU A 1 100 ? 1.218 10.636 8.919 1.00 96.00 100 LEU A CA 1
ATOM 771 C C . LEU A 1 100 ? 0.676 10.398 7.506 1.00 96.00 100 LEU A C 1
ATOM 773 O O . LEU A 1 100 ? 1.422 10.439 6.530 1.00 96.00 100 LEU A O 1
ATOM 777 N N . THR A 1 101 ? -0.640 10.201 7.414 1.00 96.62 101 THR A N 1
ATOM 778 C CA . THR A 1 101 ? -1.346 9.946 6.158 1.00 96.62 101 THR A CA 1
ATOM 779 C C . THR A 1 101 ? -1.229 11.121 5.192 1.00 96.62 101 THR A C 1
ATOM 781 O O . THR A 1 101 ? -0.790 10.953 4.053 1.00 96.62 101 THR A O 1
ATOM 784 N N . LEU A 1 102 ? -1.603 12.319 5.649 1.00 97.06 102 LEU A N 1
ATOM 785 C CA . LEU A 1 102 ? -1.600 13.519 4.813 1.00 97.06 102 LEU A CA 1
ATOM 786 C C . LEU A 1 102 ? -0.175 13.957 4.465 1.00 97.06 102 LEU A C 1
ATOM 788 O O . LEU A 1 102 ? 0.091 14.306 3.317 1.00 97.06 102 LEU A O 1
ATOM 792 N N . THR A 1 103 ? 0.762 13.851 5.410 1.00 97.81 103 THR A N 1
ATOM 793 C CA . THR A 1 103 ? 2.167 14.210 5.174 1.00 97.81 103 THR A CA 1
ATOM 794 C C . THR A 1 103 ? 2.770 13.313 4.106 1.00 97.81 103 THR A C 1
ATOM 796 O O . THR A 1 103 ? 3.435 13.817 3.204 1.00 97.81 103 THR A O 1
ATOM 799 N N . GLY A 1 104 ? 2.511 12.002 4.163 1.00 97.81 104 GLY A N 1
ATOM 800 C CA . GLY A 1 104 ? 2.954 11.070 3.131 1.00 97.81 104 GLY A CA 1
ATOM 801 C C . GLY A 1 104 ? 2.371 11.404 1.753 1.00 97.81 104 GLY A C 1
ATOM 802 O O . GLY A 1 104 ? 3.110 11.445 0.768 1.00 97.81 104 GLY A O 1
ATOM 803 N N . LEU A 1 105 ? 1.070 11.719 1.682 1.00 97.56 105 LEU A N 1
ATOM 804 C CA . LEU A 1 105 ? 0.401 12.083 0.429 1.00 97.56 105 LEU A CA 1
ATOM 805 C C . LEU A 1 105 ? 0.993 13.361 -0.175 1.00 97.56 105 LEU A C 1
ATOM 807 O O . LEU A 1 105 ? 1.434 13.356 -1.324 1.00 97.56 105 LEU A O 1
ATOM 811 N N . PHE A 1 106 ? 1.030 14.445 0.602 1.00 97.69 106 PHE A N 1
ATOM 812 C CA . PHE A 1 106 ? 1.520 15.737 0.126 1.00 97.69 106 PHE A CA 1
ATOM 813 C C . PHE A 1 106 ? 3.015 15.704 -0.177 1.00 97.69 106 PHE A C 1
ATOM 815 O O . PHE A 1 106 ? 3.419 16.250 -1.200 1.00 97.69 106 PHE A O 1
ATOM 822 N N . THR A 1 107 ? 3.817 14.987 0.619 1.00 97.75 107 THR A N 1
ATOM 823 C CA . THR A 1 107 ? 5.246 14.810 0.325 1.00 97.75 107 THR A CA 1
ATOM 824 C C . THR A 1 107 ? 5.428 14.073 -0.995 1.00 97.75 107 THR A C 1
ATOM 826 O O . THR A 1 107 ? 6.213 14.518 -1.823 1.00 97.75 107 THR A O 1
ATOM 829 N N . SER A 1 108 ? 4.680 12.991 -1.236 1.00 96.44 108 SER A N 1
ATOM 830 C CA . SER A 1 108 ? 4.767 12.242 -2.495 1.00 96.44 108 SER A CA 1
ATOM 831 C C . SER A 1 108 ? 4.405 13.107 -3.710 1.00 96.44 108 SER A C 1
ATOM 833 O O . SER A 1 108 ? 5.102 13.084 -4.723 1.00 96.44 108 SER A O 1
ATOM 835 N N . ILE A 1 109 ? 3.361 13.935 -3.600 1.00 94.94 109 ILE A N 1
ATOM 836 C CA . ILE A 1 109 ? 2.977 14.879 -4.660 1.00 94.94 109 ILE A CA 1
ATOM 837 C C . ILE A 1 109 ? 4.065 15.947 -4.853 1.00 94.94 109 ILE A C 1
ATOM 839 O O . ILE A 1 109 ? 4.488 16.197 -5.981 1.00 94.94 109 ILE A O 1
ATOM 843 N N . ALA A 1 110 ? 4.556 16.551 -3.771 1.00 95.38 110 ALA A N 1
ATOM 844 C CA . ALA A 1 110 ? 5.551 17.617 -3.824 1.00 95.38 110 ALA A CA 1
ATOM 845 C C . ALA A 1 110 ? 6.878 17.146 -4.441 1.00 95.38 110 ALA A C 1
ATOM 847 O O . ALA A 1 110 ? 7.463 17.854 -5.266 1.00 95.38 110 ALA A O 1
ATOM 848 N N . THR A 1 111 ? 7.344 15.939 -4.111 1.00 94.25 111 THR A N 1
ATOM 849 C CA . THR A 1 111 ? 8.577 15.390 -4.696 1.00 94.25 111 THR A CA 1
ATOM 850 C C . THR A 1 111 ? 8.404 15.063 -6.178 1.00 94.25 111 THR A C 1
ATOM 852 O O . THR A 1 111 ? 9.307 15.322 -6.970 1.00 94.25 111 THR A O 1
ATOM 855 N N . MET A 1 112 ? 7.225 14.586 -6.586 1.00 90.31 112 MET A N 1
ATOM 856 C CA . MET A 1 112 ? 6.893 14.317 -7.993 1.00 90.31 112 MET A CA 1
ATOM 857 C C . MET A 1 112 ? 6.774 15.591 -8.845 1.00 90.31 112 MET A C 1
ATOM 859 O O . MET A 1 112 ? 7.037 15.550 -10.052 1.00 90.31 112 MET A O 1
ATOM 863 N N . VAL A 1 113 ? 6.374 16.709 -8.231 1.00 92.00 113 VAL A N 1
ATOM 864 C CA . VAL A 1 113 ? 6.293 18.028 -8.880 1.00 92.00 113 VAL A CA 1
ATOM 865 C C . VAL A 1 113 ? 7.675 18.665 -8.996 1.00 92.00 113 VAL A C 1
ATOM 867 O O . VAL A 1 113 ? 8.035 19.147 -10.065 1.00 92.00 113 VAL A O 1
ATOM 870 N N . THR A 1 114 ? 8.457 18.647 -7.915 1.00 92.75 114 THR A N 1
ATOM 871 C CA . THR A 1 114 ? 9.775 19.304 -7.869 1.00 92.75 114 THR A CA 1
ATOM 872 C C . THR A 1 114 ? 10.862 18.529 -8.603 1.00 92.75 114 THR A C 1
ATOM 874 O O . THR A 1 114 ? 11.775 19.148 -9.141 1.00 92.75 114 THR A O 1
ATOM 877 N N . ARG A 1 115 ? 10.775 17.189 -8.631 1.00 92.69 115 ARG A N 1
ATOM 878 C CA . ARG A 1 115 ? 11.743 16.281 -9.279 1.00 92.69 115 ARG A CA 1
ATOM 879 C C . ARG A 1 115 ? 13.198 16.591 -8.918 1.00 92.69 115 ARG A C 1
ATOM 881 O O . ARG A 1 115 ? 14.098 16.510 -9.749 1.00 92.69 115 ARG A O 1
ATOM 888 N N . SER A 1 116 ? 13.421 16.990 -7.668 1.00 92.81 116 SER A N 1
ATOM 889 C CA . SER A 1 116 ? 14.731 17.426 -7.204 1.00 92.81 116 SER A CA 1
ATOM 890 C C . SER A 1 116 ? 15.579 16.266 -6.706 1.00 92.81 116 SER A C 1
ATOM 892 O O . SER A 1 116 ? 15.157 15.496 -5.848 1.00 92.81 116 SER A O 1
ATOM 894 N N . ASN A 1 117 ? 16.823 16.193 -7.169 1.00 93.06 117 ASN A N 1
ATOM 895 C CA . ASN A 1 117 ? 17.815 15.273 -6.616 1.00 93.06 117 ASN A CA 1
ATOM 896 C C . ASN A 1 117 ? 18.580 15.866 -5.419 1.00 93.06 117 ASN A C 1
ATOM 898 O O . ASN A 1 117 ? 19.469 15.222 -4.870 1.00 93.06 117 ASN A O 1
ATOM 902 N N . GLN A 1 118 ? 18.251 17.084 -4.982 1.00 95.19 118 GLN A N 1
ATOM 903 C CA . GLN A 1 118 ? 18.911 17.717 -3.846 1.00 95.19 118 GLN A CA 1
ATOM 904 C C . GLN A 1 118 ? 18.191 17.367 -2.537 1.00 95.19 118 GLN A C 1
ATOM 906 O O . GLN A 1 118 ? 17.023 17.707 -2.347 1.00 95.19 118 GLN A O 1
ATOM 911 N N . ILE A 1 119 ? 18.911 16.746 -1.595 1.00 94.31 119 ILE A N 1
ATOM 912 C CA . ILE A 1 119 ? 18.353 16.306 -0.302 1.00 94.31 119 ILE A CA 1
ATOM 913 C C . ILE A 1 119 ? 17.695 17.467 0.456 1.00 94.31 119 ILE A C 1
ATOM 915 O O . ILE A 1 119 ? 16.605 17.301 0.992 1.00 94.31 119 ILE A O 1
ATOM 919 N N . SER A 1 120 ? 18.301 18.659 0.458 1.00 94.81 120 SER A N 1
ATOM 920 C CA . SER A 1 120 ? 17.735 19.830 1.143 1.00 94.81 120 SER A CA 1
ATOM 921 C C . SER A 1 120 ? 16.362 20.234 0.597 1.00 94.81 120 SER A C 1
ATOM 923 O O . SER A 1 120 ? 15.474 20.566 1.378 1.00 94.81 120 SER A O 1
ATOM 925 N N . GLN A 1 121 ? 16.152 20.155 -0.720 1.00 94.56 121 GLN A N 1
ATOM 926 C CA . GLN A 1 121 ? 14.864 20.470 -1.343 1.00 94.56 121 GLN A CA 1
ATOM 927 C C . GLN A 1 121 ? 13.812 19.399 -1.029 1.00 94.56 121 GLN A C 1
ATOM 929 O O . GLN A 1 121 ? 12.665 19.736 -0.742 1.00 94.56 121 GLN A O 1
ATOM 934 N N . LEU A 1 122 ? 14.201 18.118 -1.015 1.00 94.56 122 LEU A N 1
ATOM 935 C CA . LEU A 1 122 ? 13.315 17.016 -0.622 1.00 94.56 122 LEU A CA 1
ATOM 936 C C . LEU A 1 122 ? 12.904 17.118 0.853 1.00 94.56 122 LEU A C 1
ATOM 938 O O . LEU A 1 122 ? 11.721 16.997 1.170 1.00 94.56 122 LEU A O 1
ATOM 942 N N . MET A 1 123 ? 13.852 17.416 1.745 1.00 95.69 123 MET A N 1
ATOM 943 C CA . MET A 1 123 ? 13.570 17.660 3.161 1.00 95.69 123 MET A CA 1
ATOM 944 C C . MET A 1 123 ? 12.633 18.852 3.344 1.00 95.69 123 MET A C 1
ATOM 946 O O . MET A 1 123 ? 11.668 18.760 4.100 1.00 95.69 123 MET A O 1
ATOM 950 N N . LEU A 1 124 ? 12.875 19.948 2.623 1.00 95.69 124 LEU A N 1
ATOM 951 C CA . LEU A 1 124 ? 12.021 21.129 2.671 1.00 95.69 124 LEU A CA 1
ATOM 952 C C . LEU A 1 124 ? 10.593 20.802 2.206 1.00 95.69 124 LEU A C 1
ATOM 954 O O . LEU A 1 124 ? 9.635 21.160 2.888 1.00 95.69 124 LEU A O 1
ATOM 958 N N . ALA A 1 125 ? 10.442 20.051 1.110 1.00 95.31 125 ALA A N 1
ATOM 959 C CA . ALA A 1 125 ? 9.143 19.578 0.632 1.00 95.31 125 ALA A CA 1
ATOM 960 C C . ALA A 1 125 ? 8.416 18.706 1.674 1.00 95.31 125 ALA A C 1
ATOM 962 O O . ALA A 1 125 ? 7.210 18.868 1.880 1.00 95.31 125 ALA A O 1
ATOM 963 N N . THR A 1 126 ? 9.137 17.820 2.372 1.00 96.62 126 THR A N 1
ATOM 964 C CA . THR A 1 126 ? 8.578 17.012 3.469 1.00 96.62 126 THR A CA 1
ATOM 965 C C . THR A 1 126 ? 8.152 17.875 4.659 1.00 96.62 126 THR A C 1
ATOM 967 O O . THR A 1 126 ? 7.064 17.675 5.195 1.00 96.62 126 THR A O 1
ATOM 970 N N . LEU A 1 127 ? 8.958 18.866 5.053 1.00 97.44 127 LEU A N 1
ATOM 971 C CA . LEU A 1 127 ? 8.639 19.773 6.162 1.00 97.44 127 LEU A CA 1
ATOM 972 C C . LEU A 1 127 ? 7.422 20.650 5.851 1.00 97.44 127 LEU A C 1
ATOM 974 O O . LEU A 1 127 ? 6.517 20.746 6.679 1.00 97.44 127 LEU A O 1
ATOM 978 N N . PHE A 1 128 ? 7.347 21.228 4.649 1.00 97.00 128 PHE A N 1
ATOM 979 C CA . PHE A 1 128 ? 6.162 21.971 4.214 1.00 97.00 128 PHE A CA 1
ATOM 980 C C . PHE A 1 128 ? 4.918 21.084 4.200 1.00 97.00 128 PHE A C 1
ATOM 982 O O . PHE A 1 128 ? 3.873 21.496 4.697 1.00 97.00 128 PHE A O 1
ATOM 989 N N . SER A 1 129 ? 5.037 19.852 3.700 1.00 97.38 129 SER A N 1
ATOM 990 C CA . SER A 1 129 ? 3.937 18.882 3.695 1.00 97.38 129 SER A CA 1
ATOM 991 C C . SER A 1 129 ? 3.480 18.517 5.108 1.00 97.38 129 SER A C 1
ATOM 993 O O . SER A 1 129 ? 2.279 18.377 5.343 1.00 97.38 129 SER A O 1
ATOM 995 N N . LEU A 1 130 ? 4.411 18.400 6.059 1.00 97.38 130 LEU A N 1
ATOM 996 C CA . LEU A 1 130 ? 4.119 18.132 7.468 1.00 97.38 130 LEU A CA 1
ATOM 997 C C . LEU A 1 130 ? 3.386 19.307 8.124 1.00 97.38 130 LEU A C 1
ATOM 999 O O . LEU A 1 130 ? 2.348 19.104 8.752 1.00 97.38 130 LEU A O 1
ATOM 1003 N N . ILE A 1 131 ? 3.889 20.532 7.942 1.00 97.06 131 ILE A N 1
ATOM 1004 C CA . ILE A 1 131 ? 3.265 21.758 8.465 1.00 97.06 131 ILE A CA 1
ATOM 1005 C C . ILE A 1 131 ? 1.867 21.929 7.868 1.00 97.06 131 ILE A C 1
ATOM 1007 O O . ILE A 1 131 ? 0.901 22.152 8.596 1.00 97.06 131 ILE A O 1
ATOM 1011 N N . PHE A 1 132 ? 1.735 21.758 6.554 1.00 96.00 132 PHE A N 1
ATOM 1012 C CA . PHE A 1 132 ? 0.455 21.851 5.861 1.00 96.00 132 PHE A CA 1
ATOM 1013 C C . PHE A 1 132 ? -0.542 20.798 6.364 1.00 96.00 132 PHE A C 1
ATOM 1015 O O . PHE A 1 132 ? -1.687 21.123 6.673 1.00 96.00 132 PHE A O 1
ATOM 1022 N N . SER A 1 133 ? -0.093 19.554 6.551 1.00 94.75 133 SER A N 1
ATOM 1023 C CA . SER A 1 133 ? -0.910 18.474 7.124 1.00 94.75 133 SER A CA 1
ATOM 1024 C C . SER A 1 133 ? -1.342 18.762 8.559 1.00 94.75 133 SER A C 1
ATOM 1026 O O . SER A 1 133 ? -2.482 18.474 8.923 1.00 94.75 133 SER A O 1
ATOM 1028 N N . PHE A 1 134 ? -0.452 19.340 9.369 1.00 94.56 134 PHE A N 1
ATOM 1029 C CA . PHE A 1 134 ? -0.756 19.758 10.733 1.00 94.56 134 PHE A CA 1
ATOM 1030 C C . PHE A 1 134 ? -1.845 20.836 10.752 1.00 94.56 134 PHE A C 1
ATOM 1032 O O . PHE A 1 134 ? -2.832 20.681 11.470 1.00 94.56 134 PHE A O 1
ATOM 1039 N N . ILE A 1 135 ? -1.717 21.872 9.913 1.00 93.81 135 ILE A N 1
ATOM 1040 C CA . ILE A 1 135 ? -2.718 22.942 9.772 1.00 93.81 135 ILE A CA 1
ATOM 1041 C C . ILE A 1 135 ? -4.072 22.359 9.348 1.00 93.81 135 ILE A C 1
ATOM 1043 O O . ILE A 1 135 ? -5.092 22.670 9.962 1.00 93.81 135 ILE A O 1
ATOM 1047 N N . ILE A 1 136 ? -4.083 21.462 8.355 1.00 92.12 136 ILE A N 1
ATOM 1048 C CA . ILE A 1 136 ? -5.303 20.779 7.898 1.00 92.12 136 ILE A CA 1
ATOM 1049 C C . ILE A 1 136 ? -5.945 19.978 9.036 1.00 92.12 136 ILE A C 1
ATOM 1051 O O . ILE A 1 136 ? -7.155 20.050 9.230 1.00 92.12 136 ILE A O 1
ATOM 1055 N N . CYS A 1 137 ? -5.159 19.228 9.811 1.00 89.50 137 CYS A N 1
ATOM 1056 C CA . CYS A 1 137 ? -5.681 18.420 10.918 1.00 89.50 137 CYS A CA 1
ATOM 1057 C C . CYS A 1 137 ? -6.173 19.262 12.101 1.00 89.50 137 CYS A C 1
ATOM 1059 O O . CYS A 1 137 ? -7.016 18.791 12.864 1.00 89.50 137 CYS A O 1
ATOM 1061 N N . PHE A 1 138 ? -5.666 20.487 12.253 1.00 87.88 138 PHE A N 1
ATOM 1062 C CA . PHE A 1 138 ? -6.135 21.441 13.255 1.00 87.88 138 PHE A CA 1
ATOM 1063 C C . PHE A 1 138 ? -7.434 22.145 12.834 1.00 87.88 138 PHE A C 1
ATOM 1065 O O . PHE A 1 138 ? -8.091 22.773 13.664 1.00 87.88 138 PHE A O 1
ATOM 1072 N N . TRP A 1 139 ? -7.840 22.018 11.563 1.00 86.06 139 TRP A N 1
ATOM 1073 C CA . TRP A 1 139 ? -9.090 22.584 11.078 1.00 86.06 139 TRP A CA 1
ATOM 1074 C C . TRP A 1 139 ? -10.298 21.954 11.796 1.00 86.06 139 TRP A C 1
ATOM 1076 O O . TRP A 1 139 ? -10.493 20.729 11.725 1.00 86.06 139 TRP A O 1
ATOM 1086 N N . PRO A 1 140 ? -11.150 22.763 12.457 1.00 75.06 140 PRO A N 1
ATOM 1087 C CA . PRO A 1 140 ? -12.335 22.261 13.138 1.00 75.06 140 PRO A CA 1
ATOM 1088 C C . PRO A 1 140 ? -13.234 21.476 12.175 1.00 75.06 140 PRO A C 1
ATOM 1090 O O . PRO A 1 140 ? -13.661 21.980 11.139 1.00 75.06 140 PRO A O 1
ATOM 1093 N N . GLY A 1 141 ? -13.532 20.221 12.515 1.00 72.50 141 GLY A N 1
ATOM 1094 C CA . GLY A 1 141 ? -14.434 19.367 11.736 1.00 72.50 141 GLY A CA 1
ATOM 1095 C C . GLY A 1 141 ? -13.769 18.421 10.730 1.00 72.50 141 GLY A C 1
ATOM 1096 O O . GLY A 1 141 ? -14.474 17.556 10.206 1.00 72.50 141 GLY A O 1
ATOM 1097 N N . LEU A 1 142 ? -12.449 18.514 10.506 1.00 76.31 142 LEU A N 1
ATOM 1098 C CA . LEU A 1 142 ? -11.719 17.528 9.696 1.00 76.31 142 LEU A CA 1
ATOM 1099 C C . LEU A 1 142 ? -11.512 16.220 10.470 1.00 76.31 142 LEU A C 1
ATOM 1101 O O . LEU A 1 142 ? -11.884 15.146 10.004 1.00 76.31 142 LEU A O 1
ATOM 1105 N N . VAL A 1 143 ? -10.993 16.319 11.697 1.00 78.12 143 VAL A N 1
ATOM 1106 C CA . VAL A 1 143 ? -10.877 15.181 12.616 1.00 78.12 143 VAL A CA 1
ATOM 1107 C C . VAL A 1 143 ? -12.176 15.065 13.407 1.00 78.12 143 VAL A C 1
ATOM 1109 O O . VAL A 1 143 ? -12.348 15.661 14.472 1.00 78.12 143 VAL A O 1
ATOM 1112 N N . LYS A 1 144 ? -13.135 14.309 12.869 1.00 72.19 144 LYS A N 1
ATOM 1113 C CA . LYS A 1 144 ? -14.398 14.052 13.570 1.00 72.19 144 LYS A CA 1
ATOM 1114 C C . LYS A 1 144 ? -14.172 13.067 14.714 1.00 72.19 144 LYS A C 1
ATOM 1116 O O . LYS A 1 144 ? -13.648 11.969 14.518 1.00 72.19 144 LYS A O 1
ATOM 1121 N N . ARG A 1 145 ? -14.607 13.445 15.921 1.00 65.69 145 ARG A N 1
ATOM 1122 C CA . ARG A 1 145 ? -14.552 12.566 17.096 1.00 65.69 145 ARG A CA 1
ATOM 1123 C C . ARG A 1 145 ? -15.427 11.342 16.831 1.00 65.69 145 ARG A C 1
ATOM 1125 O O . ARG A 1 145 ? -16.629 11.464 16.620 1.00 65.69 145 ARG A O 1
ATOM 1132 N N . THR A 1 146 ? -14.808 10.167 16.794 1.00 64.56 146 THR A N 1
ATOM 1133 C CA . THR A 1 146 ? -15.511 8.920 16.486 1.00 64.56 146 THR A CA 1
ATOM 1134 C C . THR A 1 146 ? -16.436 8.552 17.649 1.00 64.56 146 THR A C 1
ATOM 1136 O O . THR A 1 146 ? -15.962 8.333 18.761 1.00 64.56 146 THR A O 1
ATOM 1139 N N . GLN A 1 147 ? -17.742 8.449 17.396 1.00 61.75 147 GLN A N 1
ATOM 1140 C CA . GLN A 1 147 ? -18.733 7.910 18.340 1.00 61.75 147 GLN A CA 1
ATOM 1141 C C . GLN A 1 147 ? -18.880 6.382 18.187 1.00 61.75 147 GLN A C 1
ATOM 1143 O O . GLN A 1 147 ? -19.983 5.851 18.155 1.00 61.75 147 GLN A O 1
ATOM 1148 N N . SER A 1 148 ? -17.769 5.658 18.021 1.00 62.12 148 SER A N 1
ATOM 1149 C CA . SER A 1 148 ? -17.795 4.193 17.910 1.00 62.12 148 SER A CA 1
ATOM 1150 C C . SER A 1 148 ? -17.557 3.563 19.273 1.00 62.12 148 SER A C 1
ATOM 1152 O O . SER A 1 148 ? -16.635 3.967 19.984 1.00 62.12 148 SER A O 1
ATOM 1154 N N . SER A 1 149 ? -18.331 2.526 19.601 1.00 62.12 149 SER A N 1
ATOM 1155 C CA . SER A 1 149 ? -18.004 1.635 20.716 1.00 62.12 149 SER A CA 1
ATOM 1156 C C . SER A 1 149 ? -16.606 1.028 20.513 1.00 62.12 149 SER A C 1
ATOM 1158 O O . SER A 1 149 ? -16.184 0.819 19.371 1.00 62.12 149 SER A O 1
ATOM 1160 N N . ASN A 1 150 ? -15.891 0.746 21.606 1.00 64.75 150 ASN A N 1
ATOM 1161 C CA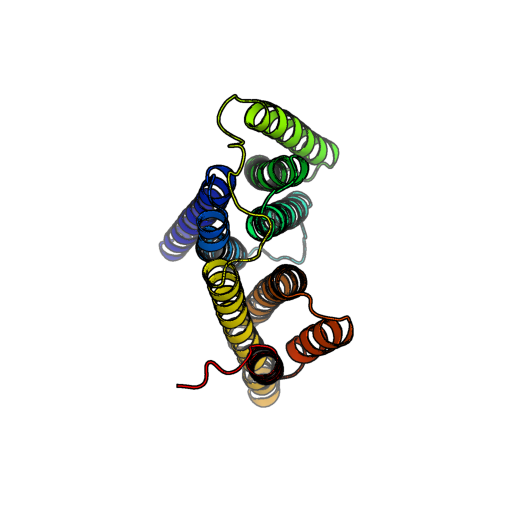 . ASN A 1 150 ? -14.558 0.126 21.569 1.00 64.75 150 ASN A CA 1
ATOM 1162 C C . ASN A 1 150 ? -14.584 -1.366 21.187 1.00 64.75 150 ASN A C 1
ATOM 1164 O O . ASN A 1 150 ? -13.524 -1.976 21.068 1.00 64.75 150 ASN A O 1
ATOM 1168 N N . GLN A 1 151 ? -15.764 -1.960 20.996 1.00 70.50 151 GLN A N 1
ATOM 1169 C CA . GLN A 1 151 ? -15.893 -3.342 20.547 1.00 70.50 151 GLN A CA 1
ATOM 1170 C C . GLN A 1 151 ? -15.812 -3.409 19.018 1.00 70.50 151 GLN A C 1
ATOM 1172 O O . GLN A 1 151 ? -16.446 -2.628 18.304 1.00 70.50 151 GLN A O 1
ATOM 1177 N N . THR A 1 152 ? -15.016 -4.348 18.510 1.00 78.12 152 THR A N 1
ATOM 1178 C CA . THR A 1 152 ? -14.913 -4.655 17.082 1.00 78.12 152 THR A CA 1
ATOM 1179 C C . THR A 1 152 ? -16.248 -5.189 16.571 1.00 78.12 152 THR A C 1
ATOM 1181 O O . THR A 1 152 ? -16.699 -6.260 16.973 1.00 78.12 152 THR A O 1
ATOM 1184 N N . SER A 1 153 ? -16.899 -4.447 15.671 1.00 83.44 153 SER A N 1
ATOM 1185 C CA . SER A 1 153 ? -18.134 -4.921 15.047 1.00 83.44 153 SER A CA 1
ATOM 1186 C C . SER A 1 153 ? -17.833 -6.005 13.998 1.00 83.44 153 SER A C 1
ATOM 1188 O O . SER A 1 153 ? -16.805 -5.928 13.313 1.00 83.44 153 SER A O 1
ATOM 1190 N N . PRO A 1 154 ? -18.737 -6.986 13.796 1.00 87.81 154 PRO A N 1
ATOM 1191 C CA . PRO A 1 154 ? -18.584 -7.989 12.740 1.00 87.81 154 PRO A CA 1
ATOM 1192 C C . PRO A 1 154 ? -18.413 -7.368 11.350 1.00 87.81 154 PRO A C 1
ATOM 1194 O O . PRO A 1 154 ? -17.686 -7.896 10.517 1.00 87.81 154 PRO A O 1
ATOM 1197 N N . GLU A 1 155 ? -19.040 -6.215 11.104 1.00 90.31 155 GLU A N 1
ATOM 1198 C CA . GLU A 1 155 ? -18.908 -5.490 9.842 1.00 90.31 155 GLU A CA 1
ATOM 1199 C C . GLU A 1 155 ? -17.463 -5.032 9.579 1.00 90.31 155 GLU A C 1
ATOM 1201 O O . GLU A 1 155 ? -16.941 -5.250 8.484 1.00 90.31 155 GLU A O 1
ATOM 1206 N N . VAL A 1 156 ? -16.801 -4.425 10.572 1.00 91.50 156 VAL A N 1
ATOM 1207 C CA . VAL A 1 156 ? -15.407 -3.957 10.465 1.00 91.50 156 VAL A CA 1
ATOM 1208 C C . VAL A 1 156 ? -14.466 -5.130 10.205 1.00 91.50 156 VAL A C 1
ATOM 1210 O O . VAL A 1 156 ? -13.655 -5.076 9.276 1.00 91.50 156 VAL A O 1
ATOM 1213 N N . THR A 1 157 ? -14.623 -6.202 10.983 1.00 92.19 157 THR A N 1
ATOM 1214 C CA . THR A 1 157 ? -13.861 -7.443 10.827 1.00 92.19 157 THR A CA 1
ATOM 1215 C C . THR A 1 157 ? -14.035 -8.027 9.429 1.00 92.19 157 THR A C 1
ATOM 1217 O O . THR A 1 157 ? -13.043 -8.278 8.749 1.00 92.19 157 THR A O 1
ATOM 1220 N N . ASN A 1 158 ? -15.275 -8.161 8.952 1.00 93.00 158 ASN A N 1
ATOM 1221 C CA . ASN A 1 158 ? -15.561 -8.729 7.637 1.00 93.00 158 ASN A CA 1
ATOM 1222 C C . ASN A 1 158 ? -14.993 -7.872 6.501 1.00 93.00 158 ASN A C 1
ATOM 1224 O O . ASN A 1 158 ? -14.409 -8.411 5.565 1.00 93.00 158 ASN A O 1
ATOM 1228 N N . LYS A 1 159 ? -15.116 -6.539 6.569 1.00 95.12 159 LYS A N 1
ATOM 1229 C CA . LYS A 1 159 ? -14.553 -5.659 5.533 1.00 95.12 159 LYS A CA 1
ATOM 1230 C C . LYS A 1 159 ? -13.021 -5.715 5.504 1.00 95.12 159 LYS A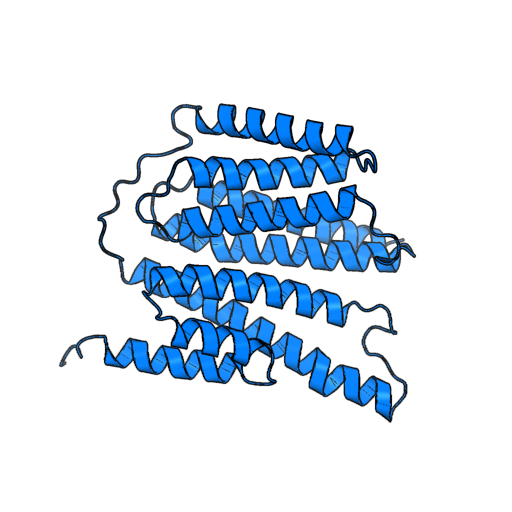 C 1
ATOM 1232 O O . LYS A 1 159 ? -12.455 -5.801 4.417 1.00 95.12 159 LYS A O 1
ATOM 1237 N N . SER A 1 160 ? -12.361 -5.695 6.667 1.00 95.19 160 SER A N 1
ATOM 1238 C CA . SER A 1 160 ? -10.895 -5.810 6.750 1.00 95.19 160 SER A CA 1
ATOM 1239 C C . SER A 1 160 ? -10.413 -7.171 6.243 1.00 95.19 160 SER A C 1
ATOM 1241 O O . SER A 1 160 ? -9.481 -7.238 5.444 1.00 95.19 160 SER A O 1
ATOM 1243 N N . TRP A 1 161 ? -11.098 -8.248 6.634 1.00 94.88 161 TRP A N 1
ATOM 1244 C CA . TRP A 1 161 ? -10.810 -9.599 6.163 1.00 94.88 161 TRP A CA 1
ATOM 1245 C C . TRP A 1 161 ? -10.980 -9.732 4.646 1.00 94.88 161 TRP A C 1
ATOM 1247 O O . TRP A 1 161 ? -10.070 -10.207 3.973 1.00 94.88 161 TRP A O 1
ATOM 1257 N N . ASN A 1 162 ? -12.090 -9.246 4.083 1.00 95.31 162 ASN A N 1
ATOM 1258 C CA . ASN A 1 162 ? -12.328 -9.281 2.637 1.00 95.31 162 ASN A CA 1
ATOM 1259 C C . ASN A 1 162 ? -11.252 -8.508 1.862 1.00 95.31 162 ASN A C 1
ATOM 1261 O O . ASN A 1 162 ? -10.796 -8.959 0.811 1.00 95.31 162 ASN A O 1
ATOM 1265 N N . TRP A 1 163 ? -10.830 -7.354 2.385 1.00 96.62 163 TRP A N 1
ATOM 1266 C CA . TRP A 1 163 ? -9.735 -6.577 1.811 1.00 96.62 163 TRP A CA 1
ATOM 1267 C C . TRP A 1 163 ? -8.406 -7.349 1.852 1.00 96.62 163 TRP A C 1
ATOM 1269 O O . TRP A 1 163 ? -7.732 -7.440 0.826 1.00 96.62 163 TRP A O 1
ATOM 1279 N N . PHE A 1 164 ? -8.073 -7.985 2.981 1.00 96.81 164 PHE A N 1
ATOM 1280 C CA . PHE A 1 164 ? -6.899 -8.856 3.096 1.00 96.81 164 PHE A CA 1
ATOM 1281 C C . PHE A 1 164 ? -6.948 -10.040 2.118 1.00 96.81 164 PHE A C 1
ATOM 1283 O O . PHE A 1 164 ? -5.977 -10.263 1.399 1.00 96.81 164 PHE A O 1
ATOM 1290 N N . GLN A 1 165 ? -8.070 -10.765 2.035 1.00 95.62 165 GLN A N 1
ATOM 1291 C CA . GLN A 1 165 ? -8.234 -11.894 1.109 1.00 95.62 165 GLN A CA 1
ATOM 1292 C C . GLN A 1 165 ? -8.036 -11.466 -0.345 1.00 95.62 165 GLN A C 1
ATOM 1294 O O . GLN A 1 165 ? -7.368 -12.154 -1.114 1.00 95.62 165 GLN A O 1
ATOM 1299 N N . TRP A 1 166 ? -8.606 -10.322 -0.726 1.00 96.56 166 TRP A N 1
ATOM 1300 C CA . TRP A 1 166 ? -8.452 -9.787 -2.073 1.00 96.56 166 TRP A CA 1
ATOM 1301 C C . TRP A 1 166 ? -6.974 -9.532 -2.401 1.00 96.56 166 TRP A C 1
ATOM 1303 O O . TRP A 1 166 ? -6.493 -10.001 -3.431 1.00 96.56 166 TRP A O 1
ATOM 1313 N N . ILE A 1 167 ? -6.231 -8.888 -1.496 1.00 97.19 167 ILE A N 1
ATOM 1314 C CA . ILE A 1 167 ? -4.791 -8.638 -1.666 1.00 97.19 167 ILE A CA 1
ATOM 1315 C C . ILE A 1 167 ? -3.994 -9.948 -1.699 1.00 97.19 167 ILE A C 1
ATOM 1317 O O . ILE A 1 167 ? -3.181 -10.141 -2.598 1.00 97.19 167 ILE A O 1
ATOM 1321 N N . ALA A 1 168 ? -4.236 -10.864 -0.757 1.00 96.50 168 ALA A N 1
ATOM 1322 C CA . ALA A 1 168 ? -3.515 -12.133 -0.642 1.00 96.50 168 ALA A CA 1
ATOM 1323 C C . ALA A 1 168 ? -3.651 -13.010 -1.895 1.00 96.50 168 ALA A C 1
ATOM 1325 O O . ALA A 1 168 ? -2.690 -13.670 -2.304 1.00 96.50 168 ALA A O 1
ATOM 1326 N N . ARG A 1 169 ? -4.827 -12.989 -2.532 1.00 96.56 169 ARG A N 1
ATOM 1327 C CA . ARG A 1 169 ? -5.076 -13.697 -3.793 1.00 96.56 169 ARG A CA 1
ATOM 1328 C C . ARG A 1 169 ? -4.339 -13.055 -4.957 1.00 96.56 169 ARG A C 1
ATOM 1330 O O . ARG A 1 169 ? -3.681 -13.775 -5.699 1.00 96.56 169 ARG A O 1
ATOM 1337 N N . TRP A 1 170 ? -4.413 -11.730 -5.107 1.00 97.31 170 TRP A N 1
ATOM 1338 C CA . TRP A 1 170 ? -3.665 -11.028 -6.157 1.00 97.31 170 TRP A CA 1
ATOM 1339 C C . TRP A 1 170 ? -2.162 -11.220 -6.012 1.00 97.31 170 TRP A C 1
ATOM 1341 O O . TRP A 1 170 ? -1.482 -11.452 -7.008 1.00 97.31 170 TRP A O 1
ATOM 1351 N N . GLU A 1 171 ? -1.661 -11.198 -4.783 1.00 97.38 171 GLU A N 1
ATOM 1352 C CA . GLU A 1 171 ? -0.255 -11.448 -4.507 1.00 97.38 171 GLU A CA 1
ATOM 1353 C C . GLU A 1 171 ? 0.150 -12.902 -4.790 1.00 97.38 171 GLU A C 1
ATOM 1355 O O . GLU A 1 171 ? 1.163 -13.162 -5.432 1.00 97.38 171 GLU A O 1
ATOM 1360 N N . GLY A 1 172 ? -0.687 -13.869 -4.409 1.00 96.25 172 GLY A N 1
ATOM 1361 C CA . GLY A 1 172 ? -0.460 -15.271 -4.759 1.00 96.25 172 GLY A CA 1
ATOM 1362 C C . GLY A 1 172 ? -0.427 -15.506 -6.272 1.00 96.25 172 GLY A C 1
ATOM 1363 O O . GLY A 1 172 ? 0.426 -16.245 -6.764 1.00 96.25 172 GLY A O 1
ATOM 1364 N N . ILE A 1 173 ? -1.327 -14.857 -7.021 1.00 96.75 173 ILE A N 1
ATOM 1365 C CA . ILE A 1 173 ? -1.343 -14.902 -8.491 1.00 96.75 173 ILE A CA 1
ATOM 1366 C C . ILE A 1 173 ? -0.072 -14.254 -9.056 1.00 96.75 173 ILE A C 1
ATOM 1368 O O . ILE A 1 173 ? 0.549 -14.832 -9.948 1.00 96.75 173 ILE A O 1
ATOM 1372 N N . SER A 1 174 ? 0.334 -13.089 -8.541 1.00 96.00 174 SER A N 1
ATOM 1373 C CA . SER A 1 174 ? 1.514 -12.359 -9.025 1.00 96.00 174 SER A CA 1
ATOM 1374 C C . SER A 1 174 ? 2.796 -13.189 -8.865 1.00 96.00 174 SER A C 1
ATOM 1376 O O . SER A 1 174 ? 3.581 -13.289 -9.810 1.00 96.00 174 SER A O 1
ATOM 1378 N N . LEU A 1 175 ? 2.951 -13.873 -7.724 1.00 96.25 175 LEU A N 1
ATOM 1379 C CA . LEU A 1 175 ? 4.079 -14.759 -7.439 1.00 96.25 175 LEU A CA 1
ATOM 1380 C C . LEU A 1 175 ? 4.084 -15.994 -8.349 1.00 96.25 175 LEU A C 1
ATOM 1382 O O . LEU A 1 175 ? 5.134 -16.373 -8.869 1.00 96.25 175 LEU A O 1
ATOM 1386 N N . ILE A 1 176 ? 2.917 -16.613 -8.572 1.00 96.00 176 ILE A N 1
ATOM 1387 C CA . ILE A 1 176 ? 2.776 -17.750 -9.496 1.00 96.00 176 ILE A CA 1
ATOM 1388 C C . ILE A 1 176 ? 3.184 -17.334 -10.910 1.00 96.00 176 ILE A C 1
ATOM 1390 O O . ILE A 1 176 ? 3.985 -18.020 -11.541 1.00 96.00 176 ILE A O 1
ATOM 1394 N N . VAL A 1 177 ? 2.685 -16.198 -11.400 1.00 94.31 177 VAL A N 1
ATOM 1395 C CA . VAL A 1 177 ? 3.039 -15.695 -12.734 1.00 94.31 177 VAL A CA 1
ATOM 1396 C C . VAL A 1 177 ? 4.538 -15.401 -12.823 1.00 94.31 177 VAL A C 1
ATOM 1398 O O . VAL A 1 177 ? 5.178 -15.765 -13.810 1.00 94.31 177 VAL A O 1
ATOM 1401 N N . LEU A 1 178 ? 5.126 -14.794 -11.793 1.00 92.31 178 LEU A N 1
ATOM 1402 C CA . LEU A 1 178 ? 6.544 -14.451 -11.795 1.00 92.31 178 LEU A CA 1
ATOM 1403 C C . LEU A 1 178 ? 7.450 -15.694 -11.753 1.00 92.31 178 LEU A C 1
ATOM 1405 O O . LEU A 1 178 ? 8.361 -15.818 -12.572 1.00 92.31 178 LEU A O 1
ATOM 1409 N N . ILE A 1 179 ? 7.213 -16.609 -10.811 1.00 92.81 179 ILE A N 1
ATOM 1410 C CA . ILE A 1 179 ? 8.113 -17.741 -10.552 1.00 92.81 179 ILE A CA 1
ATOM 1411 C C . ILE A 1 179 ? 7.783 -18.950 -11.420 1.00 92.81 179 ILE A C 1
ATOM 1413 O O . ILE A 1 179 ? 8.704 -19.584 -11.916 1.00 92.81 179 ILE A O 1
ATOM 1417 N N . LEU A 1 180 ? 6.509 -19.302 -11.600 1.00 92.56 180 LEU A N 1
ATOM 1418 C CA . LEU A 1 180 ? 6.134 -20.535 -12.306 1.00 92.56 180 LEU A CA 1
ATOM 1419 C C . LEU A 1 180 ? 5.950 -20.337 -13.809 1.00 92.56 180 LEU A C 1
ATOM 1421 O O . LEU A 1 180 ? 6.031 -21.311 -14.551 1.00 92.56 180 LEU A O 1
ATOM 1425 N N . ILE A 1 181 ? 5.713 -19.106 -14.269 1.00 91.62 181 ILE A N 1
ATOM 1426 C CA . ILE A 1 181 ? 5.520 -18.831 -15.697 1.00 91.62 181 ILE A CA 1
ATOM 1427 C C . ILE A 1 181 ? 6.720 -18.071 -16.260 1.00 91.62 181 ILE A C 1
ATOM 1429 O O . ILE A 1 181 ? 7.423 -18.593 -17.124 1.00 91.62 181 ILE A O 1
ATOM 1433 N N . ASN A 1 182 ? 6.995 -16.862 -15.763 1.00 90.69 182 ASN A N 1
ATOM 1434 C CA . ASN A 1 182 ? 8.003 -15.991 -16.369 1.00 90.69 182 ASN A CA 1
ATOM 1435 C C . ASN A 1 182 ? 9.423 -16.566 -16.274 1.00 90.69 182 ASN A C 1
ATOM 1437 O O . ASN A 1 182 ? 10.144 -16.568 -17.268 1.00 90.69 182 ASN A O 1
ATOM 1441 N N . MET A 1 183 ? 9.832 -17.075 -15.108 1.00 89.19 183 MET A N 1
ATOM 1442 C CA . MET A 1 183 ? 11.187 -17.613 -14.929 1.00 89.19 183 MET A CA 1
ATOM 1443 C C . MET A 1 183 ? 11.454 -18.882 -15.765 1.00 89.19 183 MET A C 1
ATOM 1445 O O . MET A 1 183 ? 12.458 -18.895 -16.481 1.00 89.19 183 MET A O 1
ATOM 1449 N N . PRO A 1 184 ? 10.579 -19.908 -15.769 1.00 89.81 184 PRO A N 1
ATOM 1450 C CA . PRO A 1 184 ? 10.738 -21.074 -16.632 1.00 89.81 184 PRO A CA 1
ATOM 1451 C C . PRO A 1 184 ? 10.717 -20.719 -18.112 1.00 89.81 184 PRO A C 1
ATOM 1453 O O . PRO A 1 184 ? 11.566 -21.203 -18.851 1.00 89.81 184 PRO A O 1
ATOM 1456 N N . LEU A 1 185 ? 9.816 -19.835 -18.551 1.00 90.44 185 LEU A N 1
ATOM 1457 C CA . LEU A 1 185 ? 9.760 -19.423 -19.954 1.00 90.44 185 LEU A CA 1
ATOM 1458 C C . LEU A 1 185 ? 11.042 -18.688 -20.377 1.00 90.44 185 LEU A C 1
ATOM 1460 O O . LEU A 1 185 ? 11.604 -18.969 -21.439 1.00 90.44 185 LEU A O 1
ATOM 1464 N N . LYS A 1 186 ? 11.559 -17.820 -19.501 1.00 88.31 186 LYS A N 1
ATOM 1465 C CA . LYS A 1 186 ? 12.811 -17.094 -19.718 1.00 88.31 186 LYS A CA 1
ATOM 1466 C C . LYS A 1 186 ? 14.011 -18.029 -19.818 1.00 88.31 186 LYS A C 1
ATOM 1468 O O . LYS A 1 186 ? 14.873 -17.808 -20.662 1.00 88.31 186 LYS A O 1
ATOM 1473 N N . GLN A 1 187 ? 14.080 -19.050 -18.967 1.00 88.25 187 GLN A N 1
ATOM 1474 C CA . GLN A 1 187 ? 15.207 -19.984 -18.938 1.00 88.25 187 GLN A CA 1
ATOM 1475 C C . GLN A 1 187 ? 15.121 -21.054 -20.034 1.00 88.25 187 GLN A C 1
ATOM 1477 O O . GLN A 1 187 ? 16.136 -21.367 -20.645 1.00 88.25 187 GLN A O 1
ATOM 1482 N N . ALA A 1 188 ? 13.931 -21.601 -20.296 1.00 90.12 188 ALA A N 1
ATOM 1483 C CA . ALA A 1 188 ? 13.746 -22.723 -21.215 1.00 90.12 188 ALA A CA 1
ATOM 1484 C C . ALA A 1 188 ? 13.587 -22.292 -22.679 1.00 90.12 188 ALA A C 1
ATOM 1486 O O . ALA A 1 188 ? 14.082 -22.974 -23.570 1.00 90.12 188 ALA A O 1
ATOM 1487 N N . ALA A 1 189 ? 12.898 -21.176 -22.937 1.00 86.62 189 ALA A N 1
ATOM 1488 C CA . ALA A 1 189 ? 12.597 -20.711 -24.293 1.00 86.62 189 ALA A CA 1
ATOM 1489 C C . ALA A 1 189 ? 13.334 -19.416 -24.670 1.00 86.62 189 ALA A C 1
ATOM 1491 O O . ALA A 1 189 ? 13.190 -18.939 -25.792 1.00 86.62 189 ALA A O 1
ATOM 1492 N N . GLY A 1 190 ? 14.080 -18.804 -23.741 1.00 84.88 190 GLY A N 1
ATOM 1493 C CA . GLY A 1 190 ? 14.683 -17.483 -23.949 1.00 84.88 190 GLY A CA 1
ATOM 1494 C C . GLY A 1 190 ? 13.657 -16.346 -24.063 1.00 84.88 190 GLY A C 1
ATOM 1495 O O . GLY A 1 190 ? 14.023 -15.218 -24.385 1.00 84.88 190 GLY A O 1
ATOM 1496 N N . ILE A 1 191 ? 12.375 -16.618 -23.794 1.00 85.06 191 ILE A N 1
ATOM 1497 C CA . ILE A 1 191 ? 11.274 -15.662 -23.936 1.00 85.06 191 ILE A CA 1
ATOM 1498 C C . ILE A 1 191 ? 10.960 -15.070 -22.562 1.00 85.06 191 ILE A C 1
ATOM 1500 O O . ILE A 1 191 ? 10.571 -15.780 -21.639 1.00 85.06 191 ILE A O 1
ATOM 1504 N N . SER A 1 192 ? 11.097 -13.752 -22.424 1.00 85.00 192 SER A N 1
ATOM 1505 C CA . SER A 1 192 ? 10.639 -13.026 -21.231 1.00 85.00 192 SER A CA 1
ATOM 1506 C C . SER A 1 192 ? 9.260 -12.431 -21.505 1.00 85.00 192 SER A C 1
ATOM 1508 O O . SER A 1 192 ? 9.106 -11.693 -22.477 1.00 85.00 192 SER A O 1
ATOM 1510 N N . LEU A 1 193 ? 8.270 -12.720 -20.655 1.00 84.56 193 LEU A N 1
ATOM 1511 C CA . LEU A 1 193 ? 6.891 -12.240 -20.848 1.00 84.56 193 LEU A CA 1
ATOM 1512 C C . LEU A 1 193 ? 6.784 -10.712 -20.843 1.00 84.56 193 LEU A C 1
ATOM 1514 O O . LEU A 1 193 ? 5.897 -10.143 -21.468 1.00 84.56 193 LEU A O 1
ATOM 1518 N N . ASP A 1 194 ? 7.692 -10.050 -20.135 1.00 82.38 194 ASP A N 1
ATOM 1519 C CA . ASP A 1 194 ? 7.797 -8.597 -20.059 1.00 82.38 194 ASP A CA 1
ATOM 1520 C C . ASP A 1 194 ? 8.864 -8.026 -21.005 1.00 82.38 194 ASP A C 1
ATOM 1522 O O . ASP A 1 194 ? 9.296 -6.887 -20.828 1.00 82.38 194 ASP A O 1
ATOM 1526 N N . GLY A 1 195 ? 9.360 -8.815 -21.963 1.00 81.94 195 GLY A N 1
ATOM 1527 C CA . GLY A 1 195 ? 10.447 -8.408 -22.856 1.00 81.94 195 GLY A CA 1
ATOM 1528 C C . GLY A 1 195 ? 11.776 -8.138 -22.138 1.00 81.94 195 GLY A C 1
ATOM 1529 O O . GLY A 1 195 ? 12.648 -7.483 -22.701 1.00 81.94 195 GLY A O 1
ATOM 1530 N N . GLY A 1 196 ? 11.938 -8.596 -20.889 1.00 81.06 196 GLY A N 1
ATOM 1531 C CA . GLY A 1 196 ? 13.134 -8.352 -20.081 1.00 81.06 196 GLY A CA 1
ATOM 1532 C C . GLY A 1 196 ? 13.151 -6.984 -19.395 1.00 81.06 196 GLY A C 1
ATOM 1533 O O . GLY A 1 196 ? 14.176 -6.599 -18.834 1.00 81.06 196 GLY A O 1
ATOM 1534 N N . THR A 1 197 ? 12.031 -6.257 -19.415 1.00 83.31 197 THR A N 1
ATOM 1535 C CA . THR A 1 197 ? 11.910 -4.917 -18.817 1.00 83.31 197 THR A CA 1
ATOM 1536 C C . THR A 1 197 ? 11.939 -4.932 -17.290 1.00 83.31 197 THR A C 1
ATOM 1538 O O . THR A 1 197 ? 12.341 -3.939 -16.688 1.00 83.31 197 THR A O 1
ATOM 1541 N N . GLY A 1 198 ? 11.554 -6.044 -16.652 1.00 86.12 198 GLY A N 1
ATOM 1542 C CA . GLY A 1 198 ? 11.423 -6.153 -15.199 1.00 86.12 198 GLY A CA 1
ATOM 1543 C C . GLY A 1 198 ? 10.042 -5.751 -14.670 1.00 86.12 198 GLY A C 1
ATOM 1544 O O . GLY A 1 198 ? 9.844 -5.721 -13.452 1.00 86.12 198 GLY A O 1
ATOM 1545 N N . THR A 1 199 ? 9.073 -5.475 -15.550 1.00 89.94 199 THR A N 1
ATOM 1546 C CA . THR A 1 199 ? 7.708 -5.077 -15.173 1.00 89.94 199 THR A CA 1
ATOM 1547 C C . THR A 1 199 ? 7.001 -6.119 -14.321 1.00 89.94 199 THR A C 1
ATOM 1549 O O . THR A 1 199 ? 6.327 -5.740 -13.364 1.00 89.94 199 THR A O 1
ATOM 1552 N N . LEU A 1 200 ? 7.181 -7.417 -14.589 1.00 92.12 200 LEU A N 1
ATOM 1553 C CA . LEU A 1 200 ? 6.558 -8.459 -13.760 1.00 92.12 200 LEU A CA 1
ATOM 1554 C C . LEU A 1 200 ? 7.141 -8.498 -12.344 1.00 92.12 200 LEU A C 1
ATOM 1556 O O . LEU A 1 200 ? 6.402 -8.685 -11.379 1.00 92.12 200 LEU A O 1
ATOM 1560 N N . GLY A 1 201 ? 8.448 -8.260 -12.212 1.00 91.19 201 GLY A N 1
ATOM 1561 C CA . GLY A 1 201 ? 9.100 -8.138 -10.909 1.00 91.19 201 GLY A CA 1
ATOM 1562 C C . GLY A 1 201 ? 8.578 -6.936 -10.120 1.00 91.19 201 GLY A C 1
ATOM 1563 O O . GLY A 1 201 ? 8.261 -7.068 -8.941 1.00 91.19 201 GLY A O 1
ATOM 1564 N N . TRP A 1 202 ? 8.413 -5.783 -10.775 1.00 91.75 202 TRP A N 1
ATOM 1565 C CA . TRP A 1 202 ? 7.837 -4.582 -10.156 1.00 91.75 202 TRP A CA 1
ATOM 1566 C C . TRP A 1 202 ? 6.366 -4.740 -9.776 1.00 91.75 202 TRP A C 1
ATOM 1568 O O . TRP A 1 202 ? 5.950 -4.262 -8.718 1.00 91.75 202 TRP A O 1
ATOM 1578 N N . PHE A 1 203 ? 5.586 -5.429 -10.610 1.00 94.00 203 PHE A N 1
ATOM 1579 C CA . PHE A 1 203 ? 4.190 -5.745 -10.323 1.00 94.00 203 PHE A CA 1
ATOM 1580 C C . PHE A 1 203 ? 4.072 -6.604 -9.059 1.00 94.00 203 PHE A C 1
ATOM 1582 O O . PHE A 1 203 ? 3.373 -6.222 -8.120 1.00 94.00 203 PHE A O 1
ATOM 1589 N N . HIS A 1 204 ? 4.818 -7.710 -9.006 1.00 95.38 204 HIS A N 1
ATOM 1590 C CA . HIS A 1 204 ? 4.860 -8.588 -7.840 1.00 95.38 204 HIS A CA 1
ATOM 1591 C C . HIS A 1 204 ? 5.384 -7.861 -6.596 1.00 95.38 204 HIS A C 1
ATOM 1593 O O . HIS A 1 204 ? 4.706 -7.839 -5.579 1.00 95.38 204 HIS A O 1
ATOM 1599 N N . GLY A 1 205 ? 6.524 -7.167 -6.681 1.00 94.94 205 GLY A N 1
ATOM 1600 C CA . GLY A 1 205 ? 7.089 -6.444 -5.536 1.00 94.94 205 GLY A CA 1
ATOM 1601 C C . GLY A 1 205 ? 6.145 -5.382 -4.958 1.00 94.94 205 GLY A C 1
ATOM 1602 O O . GLY A 1 205 ? 6.069 -5.218 -3.741 1.00 94.94 205 GLY A O 1
ATOM 1603 N N . THR A 1 206 ? 5.373 -4.696 -5.809 1.00 95.88 206 THR A N 1
ATOM 1604 C CA . THR A 1 206 ? 4.344 -3.742 -5.358 1.00 95.88 206 THR A CA 1
ATOM 1605 C C . THR A 1 206 ? 3.237 -4.453 -4.578 1.00 95.88 206 THR A C 1
ATOM 1607 O O . THR A 1 206 ? 2.876 -4.014 -3.484 1.00 95.88 206 THR A O 1
ATOM 1610 N N . LEU A 1 207 ? 2.712 -5.562 -5.108 1.00 97.19 207 LEU A N 1
ATOM 1611 C CA . LEU A 1 207 ? 1.670 -6.350 -4.446 1.00 97.19 207 LEU A CA 1
ATOM 1612 C C . LEU A 1 207 ? 2.169 -7.008 -3.152 1.00 97.19 207 LEU A C 1
ATOM 1614 O O . LEU A 1 207 ? 1.439 -6.991 -2.162 1.00 97.19 207 LEU A O 1
ATOM 1618 N N . PHE A 1 208 ? 3.421 -7.463 -3.108 1.00 97.44 208 PHE A N 1
ATOM 1619 C CA . PHE A 1 208 ? 4.054 -8.013 -1.912 1.00 97.44 208 PHE A CA 1
ATOM 1620 C C . PHE A 1 208 ? 4.083 -6.992 -0.769 1.00 97.44 208 PHE A C 1
ATOM 1622 O O . PHE A 1 208 ? 3.662 -7.290 0.348 1.00 97.44 208 PHE A O 1
ATOM 1629 N N . LEU A 1 209 ? 4.500 -5.748 -1.036 1.00 96.94 209 LEU A N 1
ATOM 1630 C CA . LEU A 1 209 ? 4.510 -4.684 -0.021 1.00 96.94 209 LEU A CA 1
ATOM 1631 C C . LEU A 1 209 ? 3.103 -4.370 0.505 1.00 96.94 209 LEU A C 1
ATOM 1633 O O . LEU A 1 209 ? 2.905 -4.187 1.710 1.00 96.94 209 LEU A O 1
ATOM 1637 N N . ILE A 1 210 ? 2.114 -4.341 -0.387 1.00 97.19 210 ILE A N 1
ATOM 1638 C CA . ILE A 1 210 ? 0.709 -4.131 -0.026 1.00 97.19 210 ILE A CA 1
ATOM 1639 C C . ILE A 1 210 ? 0.182 -5.311 0.799 1.00 97.19 210 ILE A C 1
ATOM 1641 O O . ILE A 1 210 ? -0.522 -5.098 1.789 1.00 97.19 210 ILE A O 1
ATOM 1645 N N . TYR A 1 211 ? 0.555 -6.541 0.443 1.00 98.00 211 TYR A N 1
ATOM 1646 C CA . TYR A 1 211 ? 0.239 -7.741 1.208 1.00 98.00 211 TYR A CA 1
ATOM 1647 C C . TYR A 1 211 ? 0.827 -7.680 2.614 1.00 98.00 211 TYR A C 1
ATOM 1649 O O . TYR A 1 211 ? 0.099 -7.928 3.571 1.00 98.00 211 TYR A O 1
ATOM 1657 N N . LEU A 1 212 ? 2.092 -7.281 2.776 1.00 97.69 212 LEU A N 1
ATOM 1658 C CA . LEU A 1 212 ? 2.695 -7.114 4.102 1.00 97.69 212 LEU A CA 1
ATOM 1659 C C . LEU A 1 212 ? 1.946 -6.074 4.939 1.00 97.69 212 LEU A C 1
ATOM 1661 O O . LEU A 1 212 ? 1.684 -6.297 6.124 1.00 97.69 212 LEU A O 1
ATOM 1665 N N . GLN A 1 213 ? 1.547 -4.960 4.326 1.00 97.06 213 GLN A N 1
ATOM 1666 C CA . GLN A 1 213 ? 0.745 -3.946 5.002 1.00 97.06 213 GLN A CA 1
ATOM 1667 C C . GLN A 1 213 ? -0.625 -4.493 5.434 1.00 97.06 213 GLN A C 1
ATOM 1669 O O . GLN A 1 213 ? -1.068 -4.228 6.558 1.00 97.06 213 GLN A O 1
ATOM 1674 N N . ALA A 1 214 ? -1.294 -5.265 4.575 1.00 97.12 214 ALA A N 1
ATOM 1675 C CA . ALA A 1 214 ? -2.576 -5.894 4.879 1.00 97.12 214 ALA A CA 1
ATOM 1676 C C . ALA A 1 214 ? -2.443 -6.964 5.971 1.00 97.12 214 ALA A C 1
ATOM 1678 O O . ALA A 1 214 ? -3.181 -6.927 6.951 1.00 97.12 214 ALA A O 1
ATOM 1679 N N . LEU A 1 215 ? -1.438 -7.838 5.866 1.00 97.38 215 LEU A N 1
ATOM 1680 C CA . LEU A 1 215 ? -1.064 -8.837 6.868 1.00 97.38 215 LEU A CA 1
ATOM 1681 C C . LEU A 1 215 ? -0.889 -8.182 8.242 1.00 97.38 215 LEU A C 1
ATOM 1683 O O . LEU A 1 215 ? -1.531 -8.597 9.203 1.00 97.38 215 LEU A O 1
ATOM 1687 N N . LEU A 1 216 ? -0.083 -7.119 8.331 1.00 96.81 216 LEU A N 1
ATOM 1688 C CA . LEU A 1 216 ? 0.167 -6.396 9.582 1.00 96.81 216 LEU A CA 1
ATOM 1689 C C . LEU A 1 216 ? -1.087 -5.718 10.144 1.00 96.81 216 LEU A C 1
ATOM 1691 O O . LEU A 1 216 ? -1.333 -5.784 11.349 1.00 96.81 216 LEU A O 1
ATOM 1695 N N . SER A 1 217 ? -1.864 -5.038 9.304 1.00 95.75 217 SER A N 1
ATOM 1696 C CA . SER A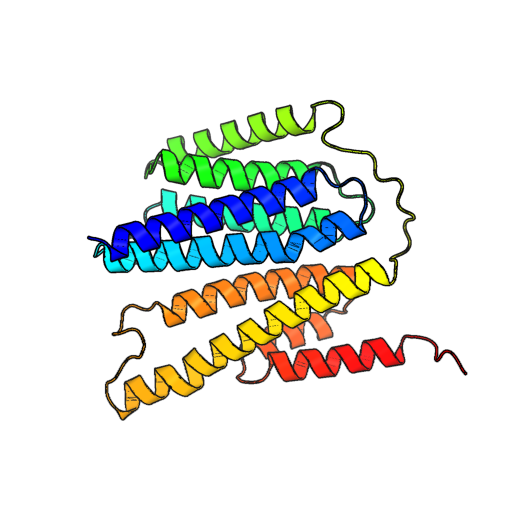 1 217 ? -3.004 -4.235 9.762 1.00 95.75 217 SER A CA 1
ATOM 1697 C C . SER A 1 217 ? -4.238 -5.078 10.094 1.00 95.75 217 SER A C 1
ATOM 1699 O O . SER A 1 217 ? -4.767 -4.958 11.203 1.00 95.75 217 SER A O 1
ATOM 1701 N N . THR A 1 218 ? -4.638 -5.987 9.204 1.00 95.56 218 THR A N 1
ATOM 1702 C CA . THR A 1 218 ? -5.726 -6.941 9.447 1.00 95.56 218 THR A CA 1
ATOM 1703 C C . THR A 1 218 ? -5.354 -7.918 10.556 1.00 95.56 218 THR A C 1
ATOM 1705 O O . THR A 1 218 ? -6.156 -8.140 11.459 1.00 95.56 218 THR A O 1
ATOM 1708 N N . GLY A 1 219 ? -4.120 -8.432 10.573 1.00 94.38 219 GLY A N 1
ATOM 1709 C CA . GLY A 1 219 ? -3.679 -9.337 11.633 1.00 94.38 219 GLY A CA 1
ATOM 1710 C C . GLY A 1 219 ? -3.745 -8.702 13.020 1.00 94.38 219 GLY A C 1
ATOM 1711 O O . GLY A 1 219 ? -4.211 -9.335 13.961 1.00 94.38 219 GLY A O 1
ATOM 1712 N N . ARG A 1 220 ? -3.374 -7.422 13.161 1.00 94.12 220 ARG A N 1
ATOM 1713 C CA . ARG A 1 220 ? -3.523 -6.698 14.437 1.00 94.12 220 ARG A CA 1
ATOM 1714 C C . ARG A 1 220 ? -4.983 -6.488 14.825 1.00 94.12 220 ARG A C 1
ATOM 1716 O O . ARG A 1 220 ? -5.313 -6.667 15.990 1.00 94.12 220 ARG A O 1
ATOM 1723 N N . LEU A 1 221 ? -5.845 -6.118 13.873 1.00 92.12 221 LEU A N 1
ATOM 1724 C CA . LEU A 1 221 ? -7.282 -5.952 14.129 1.00 92.12 221 LEU A CA 1
ATOM 1725 C C . LEU A 1 221 ? -7.913 -7.250 14.644 1.00 92.12 221 LEU A C 1
ATOM 1727 O O . LEU A 1 221 ? -8.789 -7.214 15.505 1.00 92.12 221 LEU A O 1
ATOM 1731 N N . LEU A 1 222 ? -7.459 -8.383 14.114 1.00 91.75 222 LEU A N 1
ATOM 1732 C CA . LEU A 1 222 ? -7.988 -9.695 14.445 1.00 91.75 222 LEU A CA 1
ATOM 1733 C C . LEU A 1 222 ? -7.164 -10.449 15.502 1.00 91.75 222 LEU A C 1
ATOM 1735 O O . LEU A 1 222 ? -7.350 -11.650 15.677 1.00 91.75 222 LEU A O 1
ATOM 1739 N N . ASN A 1 223 ? -6.269 -9.750 16.208 1.00 91.62 223 ASN A N 1
ATOM 1740 C CA . ASN A 1 223 ? -5.441 -10.283 17.294 1.00 91.62 223 ASN A CA 1
ATOM 1741 C C . ASN A 1 223 ? -4.607 -11.518 16.916 1.00 91.62 223 ASN A C 1
ATOM 1743 O O . ASN A 1 223 ? -4.460 -12.450 17.707 1.00 91.62 223 ASN A O 1
ATOM 1747 N N . TRP A 1 224 ? -4.031 -11.525 15.713 1.00 94.06 224 TRP A N 1
ATOM 1748 C CA . TRP A 1 224 ? -3.119 -12.583 15.300 1.00 94.06 224 TRP A CA 1
ATOM 1749 C C . TRP A 1 224 ? -1.887 -12.649 16.201 1.00 94.06 224 TRP A C 1
ATOM 1751 O O . TRP A 1 224 ? -1.272 -11.638 16.542 1.00 94.06 224 TRP A O 1
ATOM 1761 N N . ASN A 1 225 ? -1.506 -13.868 16.565 1.00 93.75 225 ASN A N 1
ATOM 1762 C CA . ASN A 1 225 ? -0.279 -14.134 17.295 1.00 93.75 225 ASN A CA 1
ATOM 1763 C C . ASN A 1 225 ? 0.942 -14.117 16.356 1.00 93.75 225 ASN A C 1
ATOM 1765 O O . ASN A 1 225 ? 0.833 -14.112 15.127 1.00 93.75 225 ASN A O 1
ATOM 1769 N N . LEU A 1 226 ? 2.142 -14.150 16.939 1.00 94.69 226 LEU A N 1
ATOM 1770 C CA . LEU A 1 226 ? 3.390 -14.102 16.174 1.00 94.69 226 LEU A CA 1
ATOM 1771 C C . LEU A 1 226 ? 3.532 -15.263 15.173 1.00 94.69 226 LEU A C 1
ATOM 1773 O O . LEU A 1 226 ? 4.111 -15.072 14.107 1.00 94.69 226 LEU A O 1
ATOM 1777 N N . ARG A 1 227 ? 2.975 -16.448 15.472 1.00 93.25 227 ARG A N 1
ATOM 1778 C CA . ARG A 1 227 ? 3.010 -17.595 14.548 1.00 93.25 227 ARG A CA 1
ATOM 1779 C C . ARG A 1 227 ? 2.180 -17.323 13.299 1.00 93.25 227 ARG A C 1
ATOM 1781 O O . ARG A 1 227 ? 2.633 -17.628 12.203 1.00 93.25 227 ARG A O 1
ATOM 1788 N N . GLN A 1 228 ? 1.006 -16.712 13.448 1.00 94.75 228 GLN A N 1
ATOM 1789 C CA . GLN A 1 228 ? 0.168 -16.311 12.317 1.00 94.75 228 GLN A CA 1
ATOM 1790 C C . GLN A 1 228 ? 0.873 -15.266 11.444 1.00 94.75 228 GLN A C 1
ATOM 1792 O O . GLN A 1 228 ? 0.879 -15.410 10.225 1.00 94.75 228 GLN A O 1
ATOM 1797 N N . PHE A 1 229 ? 1.547 -14.276 12.039 1.00 96.12 229 PHE A N 1
ATOM 1798 C CA . PHE A 1 229 ? 2.365 -13.330 11.269 1.00 96.12 229 PHE A CA 1
ATOM 1799 C C . PHE A 1 229 ? 3.529 -14.011 10.540 1.00 96.12 229 PHE A C 1
ATOM 1801 O O . PHE A 1 229 ? 3.741 -13.749 9.357 1.00 96.12 229 PHE A O 1
ATOM 1808 N N . ALA A 1 230 ? 4.256 -14.902 11.220 1.00 96.19 230 ALA A N 1
ATOM 1809 C CA . ALA A 1 230 ? 5.382 -15.623 10.635 1.00 96.19 230 ALA A CA 1
ATOM 1810 C C . ALA A 1 230 ? 4.939 -16.517 9.467 1.00 96.19 230 ALA A C 1
ATOM 1812 O O . ALA A 1 230 ? 5.524 -16.448 8.387 1.00 96.19 230 ALA A O 1
ATOM 1813 N N . PHE A 1 231 ? 3.869 -17.300 9.642 1.00 96.00 231 PHE A N 1
ATOM 1814 C CA . PHE A 1 231 ? 3.312 -18.110 8.560 1.00 96.00 231 PHE A CA 1
ATOM 1815 C C . PHE A 1 231 ? 2.778 -17.248 7.422 1.00 96.00 231 PHE A C 1
ATOM 1817 O O . PHE A 1 231 ? 3.055 -17.557 6.268 1.00 96.00 231 PHE A O 1
ATOM 1824 N N . GLY A 1 232 ? 2.096 -16.140 7.722 1.00 96.31 232 GLY A N 1
ATOM 1825 C CA . GLY A 1 232 ? 1.620 -15.204 6.706 1.00 96.31 232 GLY A CA 1
ATOM 1826 C C . GLY A 1 232 ? 2.761 -14.644 5.858 1.00 96.31 232 GLY A C 1
ATOM 1827 O O . GLY A 1 232 ? 2.658 -14.634 4.631 1.00 96.31 232 GLY A O 1
ATOM 1828 N N . PHE A 1 233 ? 3.873 -14.257 6.486 1.00 97.12 233 PHE A N 1
ATOM 1829 C CA . PHE A 1 233 ? 5.065 -13.763 5.797 1.00 97.12 233 PHE A CA 1
ATOM 1830 C C . PHE A 1 233 ? 5.730 -14.843 4.934 1.00 97.12 233 PHE A C 1
ATOM 1832 O O . PHE A 1 233 ? 5.953 -14.637 3.743 1.00 97.12 233 PHE A O 1
ATOM 1839 N N . ILE A 1 234 ? 6.000 -16.020 5.508 1.00 96.94 234 ILE A N 1
ATOM 1840 C CA . ILE A 1 234 ? 6.639 -17.135 4.790 1.00 96.94 234 ILE A CA 1
ATOM 1841 C C . ILE A 1 234 ? 5.768 -17.575 3.607 1.00 96.94 234 ILE A C 1
ATOM 1843 O O . ILE A 1 234 ? 6.273 -17.796 2.509 1.00 96.94 234 ILE A O 1
ATOM 1847 N N . SER A 1 235 ? 4.450 -17.632 3.804 1.00 95.00 235 SER A N 1
ATOM 1848 C CA . SER A 1 235 ? 3.501 -18.063 2.778 1.00 95.00 235 SER A CA 1
ATOM 1849 C C . SER A 1 235 ? 3.484 -17.162 1.539 1.00 95.00 235 SER A C 1
ATOM 1851 O O . SER A 1 235 ? 3.229 -17.652 0.445 1.00 95.00 235 SER A O 1
ATOM 1853 N N . ALA A 1 236 ? 3.814 -15.876 1.677 1.00 93.38 236 ALA A N 1
ATOM 1854 C CA . ALA A 1 236 ? 3.891 -14.950 0.547 1.00 93.38 236 ALA A CA 1
ATOM 1855 C C . ALA A 1 236 ? 5.149 -15.103 -0.311 1.00 93.38 236 ALA A C 1
ATOM 1857 O O . ALA A 1 236 ? 5.224 -14.513 -1.379 1.00 93.38 236 ALA A O 1
ATOM 1858 N N . ASN A 1 237 ? 6.114 -15.914 0.122 1.00 93.25 237 ASN A N 1
ATOM 1859 C CA . ASN A 1 237 ? 7.333 -16.198 -0.637 1.00 93.25 237 ASN A CA 1
ATOM 1860 C C . ASN A 1 237 ? 7.286 -17.569 -1.332 1.00 93.25 237 ASN A C 1
ATOM 1862 O O . ASN A 1 237 ? 8.173 -17.901 -2.115 1.00 93.25 237 ASN A O 1
ATOM 1866 N N . ILE A 1 238 ? 6.267 -18.383 -1.042 1.00 94.25 238 ILE A N 1
ATOM 1867 C CA . ILE A 1 238 ? 6.125 -19.742 -1.565 1.00 94.25 238 ILE A CA 1
ATOM 1868 C C . ILE A 1 238 ? 4.957 -19.756 -2.559 1.00 94.25 238 ILE A C 1
ATOM 1870 O O . ILE A 1 238 ? 3.864 -19.306 -2.202 1.00 94.25 238 ILE A O 1
ATOM 1874 N N . PRO A 1 239 ? 5.127 -20.293 -3.784 1.00 91.19 239 PRO A N 1
ATOM 1875 C CA . PRO A 1 239 ? 4.015 -20.469 -4.711 1.00 91.19 239 PRO A CA 1
ATOM 1876 C C . PRO A 1 239 ? 2.857 -21.211 -4.037 1.00 91.19 239 PRO A C 1
ATOM 1878 O O . PRO A 1 239 ? 3.065 -22.195 -3.332 1.00 91.19 239 PRO A O 1
ATOM 1881 N N . PHE A 1 240 ? 1.634 -20.725 -4.237 1.00 94.12 240 PHE A N 1
ATOM 1882 C CA . PHE A 1 240 ? 0.413 -21.207 -3.572 1.00 94.12 240 PHE A CA 1
ATOM 1883 C C . PHE A 1 240 ? 0.314 -20.964 -2.051 1.00 94.12 240 PHE A C 1
ATOM 1885 O O . PHE A 1 240 ? -0.741 -21.226 -1.466 1.00 94.12 240 PHE A O 1
ATOM 1892 N N . GLY A 1 241 ? 1.353 -20.430 -1.404 1.00 93.62 241 GLY A N 1
ATOM 1893 C CA . GLY A 1 241 ? 1.400 -20.266 0.046 1.00 93.62 241 GLY A CA 1
ATOM 1894 C C . GLY A 1 241 ? 0.339 -19.303 0.578 1.00 93.62 241 GLY A C 1
ATOM 1895 O O . GLY A 1 241 ? -0.361 -19.653 1.528 1.00 93.62 241 GLY A O 1
ATOM 1896 N N . THR A 1 242 ? 0.136 -18.140 -0.050 1.00 93.44 242 THR A N 1
ATOM 1897 C CA . THR A 1 242 ? -0.881 -17.167 0.401 1.00 93.44 242 THR A CA 1
ATOM 1898 C C . THR A 1 242 ? -2.297 -17.749 0.387 1.00 93.44 242 THR A C 1
ATOM 1900 O O . THR A 1 242 ? -3.066 -17.513 1.316 1.00 93.44 242 THR A O 1
ATOM 1903 N N . PHE A 1 243 ? -2.634 -18.581 -0.607 1.00 93.94 243 PHE A N 1
ATOM 1904 C CA . PHE A 1 243 ? -3.932 -19.267 -0.682 1.00 93.94 243 PHE A CA 1
ATOM 1905 C C . PHE A 1 243 ? -4.092 -20.337 0.398 1.00 93.94 243 PHE A C 1
ATOM 1907 O O . PHE A 1 243 ? -5.203 -20.583 0.875 1.00 93.94 243 PHE A O 1
ATOM 1914 N N . TRP A 1 244 ? -3.002 -21.017 0.763 1.00 94.94 244 TRP A N 1
ATOM 1915 C CA . TRP A 1 244 ? -3.005 -21.951 1.885 1.00 94.94 244 TRP A CA 1
ATOM 1916 C C . TRP A 1 244 ? -3.190 -21.206 3.213 1.00 94.94 244 TRP A C 1
ATOM 1918 O O . TRP A 1 244 ? -4.062 -21.578 3.999 1.00 94.94 244 TRP A O 1
ATOM 1928 N N . PHE A 1 245 ? -2.447 -20.116 3.424 1.00 94.38 245 PHE A N 1
ATOM 1929 C CA . PHE A 1 245 ? -2.535 -19.290 4.628 1.00 94.38 245 PHE A CA 1
ATOM 1930 C C . PHE A 1 245 ? -3.934 -18.693 4.810 1.00 94.38 245 PHE A C 1
ATOM 1932 O O . PHE A 1 245 ? -4.492 -18.774 5.903 1.00 94.38 245 PHE A O 1
ATOM 1939 N N . GLU A 1 246 ? -4.537 -18.179 3.732 1.00 92.06 246 GLU A N 1
ATOM 1940 C CA . GLU A 1 246 ? -5.914 -17.675 3.731 1.00 92.06 246 GLU A CA 1
ATOM 1941 C C . GLU A 1 246 ? -6.894 -18.718 4.296 1.00 92.06 246 GLU A C 1
ATOM 1943 O O . GLU A 1 246 ? -7.666 -18.421 5.211 1.00 92.06 246 GLU A O 1
ATOM 1948 N N . ARG A 1 247 ? -6.834 -19.959 3.792 1.00 89.38 247 ARG A N 1
ATOM 1949 C CA . ARG A 1 247 ? -7.708 -21.058 4.238 1.00 89.38 247 ARG A CA 1
ATOM 1950 C C . ARG A 1 247 ? -7.420 -21.486 5.674 1.00 89.38 247 ARG A C 1
ATOM 1952 O O . ARG A 1 247 ? -8.356 -21.765 6.422 1.00 89.38 247 ARG A O 1
ATOM 1959 N N . TRP A 1 248 ? -6.144 -21.549 6.049 1.00 91.19 248 TRP A N 1
ATOM 1960 C CA . TRP A 1 248 ? -5.721 -21.933 7.394 1.00 91.19 248 TRP A CA 1
ATOM 1961 C C . TRP A 1 248 ? -6.252 -20.950 8.442 1.00 91.19 248 TRP A C 1
ATOM 1963 O O . TRP A 1 248 ? -6.905 -21.359 9.401 1.00 91.19 248 TRP A O 1
ATOM 1973 N N . VAL A 1 249 ? -6.072 -19.651 8.202 1.00 88.31 249 VAL A N 1
ATOM 1974 C CA . VAL A 1 249 ? -6.560 -18.591 9.088 1.00 88.31 249 VAL A CA 1
ATOM 1975 C C . VAL A 1 249 ? -8.089 -18.557 9.146 1.00 88.31 249 VAL A C 1
ATOM 1977 O O . VAL A 1 249 ? -8.659 -18.409 10.227 1.00 88.31 249 VAL A O 1
ATOM 1980 N N . GLN A 1 250 ? -8.772 -18.734 8.010 1.00 84.06 250 GLN A N 1
ATOM 1981 C CA . GLN A 1 250 ? -10.237 -18.756 7.968 1.00 84.06 250 GLN A CA 1
ATOM 1982 C C . GLN A 1 250 ? -10.831 -19.874 8.836 1.00 84.06 250 GLN A C 1
ATOM 1984 O O . GLN A 1 250 ? -11.890 -19.684 9.438 1.00 84.06 250 GLN A O 1
ATOM 1989 N N . LYS A 1 251 ? -10.164 -21.032 8.902 1.00 80.25 251 LYS A N 1
ATOM 1990 C CA . LYS A 1 251 ? -10.584 -22.145 9.756 1.00 80.25 251 LYS A CA 1
ATOM 1991 C C . LYS A 1 251 ? -10.495 -21.765 11.237 1.00 80.25 251 LYS A C 1
ATOM 1993 O O . LYS A 1 251 ? -11.496 -21.893 11.935 1.00 80.25 251 LYS A O 1
ATOM 1998 N N . SER A 1 252 ? -9.370 -21.191 11.668 1.00 73.88 252 SER A N 1
ATOM 1999 C CA . SER A 1 252 ? -9.196 -20.712 13.048 1.00 73.88 252 SER A CA 1
ATOM 2000 C C . SER A 1 252 ? -10.235 -19.652 13.437 1.00 73.88 252 SER A C 1
ATOM 2002 O O . SER A 1 252 ? -10.806 -19.723 14.517 1.00 73.88 252 SER A O 1
ATOM 2004 N N . PHE A 1 253 ? -10.576 -18.725 12.531 1.00 69.94 253 PHE A N 1
ATOM 2005 C CA . PHE A 1 253 ? -11.626 -17.728 12.792 1.00 69.94 253 PHE A CA 1
ATOM 2006 C C . PHE A 1 253 ? -13.018 -18.311 13.013 1.00 69.94 253 PHE A C 1
ATOM 2008 O O . PHE A 1 253 ? -13.809 -17.729 13.752 1.00 69.94 253 PHE A O 1
ATOM 2015 N N . ARG A 1 254 ? -13.354 -19.400 12.317 1.00 61.59 254 ARG A N 1
ATOM 2016 C CA . ARG A 1 254 ? -14.671 -20.041 12.427 1.00 61.59 254 ARG A CA 1
ATOM 2017 C C . ARG A 1 254 ? -14.791 -20.897 13.680 1.00 61.59 254 ARG A C 1
ATOM 2019 O O . ARG A 1 254 ? -15.895 -21.034 14.187 1.00 61.59 254 ARG A O 1
ATOM 2026 N N . GLU A 1 255 ? -13.682 -21.456 14.152 1.00 59.00 255 GLU A N 1
ATOM 2027 C CA . GLU A 1 255 ? -13.627 -22.266 15.372 1.00 59.00 255 GLU A CA 1
ATOM 2028 C C . GLU A 1 255 ? -13.734 -21.398 16.641 1.00 59.00 255 GLU A C 1
ATOM 2030 O O . GLU A 1 255 ? -14.370 -21.818 17.603 1.00 59.00 255 GLU A O 1
ATOM 2035 N N . ASP A 1 256 ? -13.221 -20.161 16.611 1.00 55.84 256 ASP A N 1
ATOM 2036 C CA . ASP A 1 256 ? -13.298 -19.203 17.730 1.00 55.84 256 ASP A CA 1
ATOM 2037 C C . ASP A 1 256 ? -14.633 -18.427 17.816 1.00 55.84 256 ASP A C 1
ATOM 2039 O O . ASP A 1 256 ? -14.873 -17.692 18.778 1.00 55.84 256 ASP A O 1
ATOM 2043 N N . GLN A 1 257 ? -15.528 -18.558 16.828 1.00 46.94 257 GLN A N 1
ATOM 2044 C CA . GLN A 1 257 ? -16.880 -17.991 16.899 1.00 46.94 257 GLN A CA 1
ATOM 2045 C C . GLN A 1 257 ? -17.813 -19.030 17.537 1.00 46.94 257 GLN A C 1
ATOM 2047 O O . GLN A 1 257 ? -17.949 -20.119 16.976 1.00 46.94 257 GLN A O 1
ATOM 2052 N N . PRO A 1 258 ? -18.493 -18.735 18.666 1.00 41.41 258 PRO A N 1
ATOM 2053 C CA . PRO A 1 258 ? -19.437 -19.681 19.243 1.00 41.41 258 PRO A CA 1
ATOM 2054 C C . PRO A 1 258 ? -20.485 -20.022 18.186 1.00 41.41 258 PRO A C 1
ATOM 2056 O O . PRO A 1 258 ? -21.119 -19.126 17.617 1.00 41.41 258 PRO A O 1
ATOM 2059 N N . GLN A 1 259 ? -20.630 -21.319 17.900 1.00 41.09 259 GLN A N 1
ATOM 2060 C CA . GLN A 1 259 ? -21.671 -21.827 17.019 1.00 41.09 259 GLN A CA 1
ATOM 2061 C C . GLN A 1 259 ? -22.998 -21.230 17.485 1.00 41.09 259 GLN A C 1
ATOM 2063 O O . GLN A 1 259 ? -23.458 -21.501 18.594 1.00 41.09 259 GLN A O 1
ATOM 2068 N N . LYS A 1 260 ? -23.617 -20.396 16.645 1.00 38.69 260 LYS A N 1
ATOM 2069 C CA . LYS A 1 260 ? -25.043 -20.133 16.786 1.00 38.69 260 LYS A CA 1
ATOM 2070 C C . LYS A 1 260 ? -25.727 -21.455 16.475 1.00 38.69 260 LYS A C 1
ATOM 2072 O O . LYS A 1 260 ? -25.897 -21.794 15.310 1.00 38.69 260 LYS A O 1
ATOM 2077 N N . ILE A 1 261 ? -26.007 -22.213 17.532 1.00 37.97 261 ILE A N 1
ATOM 2078 C CA . ILE A 1 261 ? -26.898 -23.364 17.501 1.00 37.97 261 ILE A CA 1
ATOM 2079 C C . ILE A 1 261 ? -28.226 -22.838 16.953 1.00 37.97 261 ILE A C 1
ATOM 2081 O O . ILE A 1 261 ? -28.847 -21.963 17.561 1.00 37.97 261 ILE A O 1
ATOM 2085 N N . GLY A 1 262 ? -28.583 -23.311 15.766 1.00 34.03 262 GLY A N 1
ATOM 2086 C CA . GLY A 1 262 ? -29.880 -23.153 15.128 1.00 34.03 262 GLY A CA 1
ATOM 2087 C C . GLY A 1 262 ? -30.272 -24.505 14.575 1.00 34.03 262 GLY A C 1
ATOM 2088 O O . GLY A 1 262 ? -29.406 -25.100 13.894 1.00 34.03 262 GLY A O 1
#